Protein AF-A0A519ENX9-F1 (afdb_monomer_lite)

Foldseek 3Di:
DPDQDEADAEDEDEDADDALLVQVVVCVSRVYFYKYFYDDPQFPTFWIDRNVPDQKIFGPDPKWWDWDQDPVRDTWIWIDDDPRPDTHTDQWDWAPPDRGMIGTQGGPVQWDDFPNDIGGQRLLQNQLSNDPQFPHKGKDWDDDDPDDTTAIEMETAGPPDDPVRSLVSVVVPDDPRHRGPHYHYDNDQPADPVRDDDPVSNVLLVCLAPDALQDKHKDKDWAALVPCVQVVDPPPAGWDDPVVVVVVLVVVQCSRVSSCVLQDDDKDFPDKDFDDTHHHGFMKIKIWGADDDPFRKIKIWIDGVPDTGMIGMIGHDDDD

pLDDT: mean 85.46, std 10.7, range [40.78, 97.94]

Sequence (320 aa):
AGIDIPPVDLILSATAPLSPQLAAQAEQATGGVLVEIYGSTESGQVATRRPTQSEVWETFGQIRVSAQAGADGAEQFVFDGDFIPQPTPMADVLELLDDRRFRLFGRANDLIHVAGKRSSLGHLNYHLNSIPGIEDGAFWLPDEVSDGVVRPVAFVVSPSLSAAQVVAALRERLESVFVPRRVVHVASLPREGTGKLTVRALREFALSQLAADDTPVHVTHEVPLDHPVFAGHFPGQPLVPGALLVSEVMEAMQRVPAMAARLGPHPTLAAVKFLSPVRPGATLSIALLPEAGAARGVKFEVRCGDALAASGRWTAAEAS

Radius of gyration: 23.66 Å; chains: 1; bounding box: 60×50×71 Å

Structure (mmCIF, N/CA/C/O backbone):
data_AF-A0A519ENX9-F1
#
_entry.id   AF-A0A519ENX9-F1
#
loop_
_atom_site.group_PDB
_atom_site.id
_atom_site.type_symbol
_atom_site.label_atom_id
_atom_site.label_alt_id
_atom_site.label_comp_id
_atom_site.label_asym_id
_atom_site.label_entity_id
_atom_site.label_seq_id
_atom_site.pdbx_PDB_ins_code
_atom_site.Cartn_x
_atom_site.Cartn_y
_atom_site.Cartn_z
_atom_site.occupancy
_atom_site.B_iso_or_equiv
_atom_site.auth_seq_id
_atom_site.auth_comp_id
_atom_site.auth_asym_id
_atom_site.auth_atom_id
_atom_site.pdbx_PDB_model_num
ATOM 1 N N . ALA A 1 1 ? 5.334 -19.781 1.606 1.00 50.06 1 ALA A N 1
ATOM 2 C CA . ALA A 1 1 ? 5.982 -20.939 2.254 1.00 50.06 1 ALA A CA 1
ATOM 3 C C . ALA A 1 1 ? 4.870 -21.831 2.793 1.00 50.06 1 ALA A C 1
ATOM 5 O O . ALA A 1 1 ? 4.044 -21.315 3.528 1.00 50.06 1 ALA A O 1
ATOM 6 N N . GLY A 1 2 ? 4.771 -23.092 2.353 1.00 66.62 2 GLY A N 1
ATOM 7 C CA . GLY A 1 2 ? 3.707 -24.037 2.739 1.00 66.62 2 GLY A CA 1
ATOM 8 C C . GLY A 1 2 ? 3.882 -24.580 4.156 1.00 66.62 2 GLY A C 1
ATOM 9 O O . GLY A 1 2 ? 4.035 -25.780 4.341 1.00 66.62 2 GLY A O 1
ATOM 10 N N . ILE A 1 3 ? 3.969 -23.673 5.125 1.00 74.94 3 ILE A N 1
ATOM 11 C CA . ILE A 1 3 ? 4.050 -23.990 6.546 1.00 74.94 3 ILE A CA 1
ATOM 12 C C . ILE A 1 3 ? 2.627 -23.886 7.084 1.00 74.94 3 ILE A C 1
ATOM 14 O O . ILE A 1 3 ? 2.027 -22.814 6.997 1.00 74.94 3 ILE A O 1
ATOM 18 N N . ASP A 1 4 ? 2.103 -24.985 7.620 1.00 78.75 4 ASP A N 1
ATOM 19 C CA . ASP A 1 4 ? 0.818 -24.973 8.313 1.00 78.75 4 ASP A CA 1
ATOM 20 C C . ASP A 1 4 ? 0.924 -24.087 9.555 1.00 78.75 4 ASP A C 1
ATOM 22 O O . ASP A 1 4 ? 1.797 -24.274 10.409 1.00 78.75 4 ASP A O 1
ATOM 26 N N . ILE A 1 5 ? 0.048 -23.088 9.633 1.00 82.62 5 ILE A N 1
ATOM 27 C CA . ILE A 1 5 ? -0.018 -22.189 10.780 1.00 82.62 5 ILE A CA 1
ATOM 28 C C . ILE A 1 5 ? -0.707 -22.961 11.912 1.00 82.62 5 ILE A C 1
ATOM 30 O O . ILE A 1 5 ? -1.800 -23.491 11.700 1.00 82.62 5 ILE A O 1
ATOM 34 N N . PRO A 1 6 ? -0.087 -23.079 13.101 1.00 88.50 6 PRO A N 1
ATOM 35 C CA . PRO A 1 6 ? -0.694 -23.813 14.199 1.00 88.50 6 PRO A CA 1
ATOM 36 C C . PRO A 1 6 ? -1.976 -23.114 14.664 1.00 88.50 6 PRO A C 1
ATOM 38 O O . PRO A 1 6 ? -2.075 -21.884 14.571 1.00 88.50 6 PRO A O 1
ATOM 41 N N . PRO A 1 7 ? -2.941 -23.871 15.210 1.00 92.81 7 PRO A N 1
ATOM 42 C CA . PRO A 1 7 ? -4.113 -23.260 15.796 1.00 92.81 7 PRO A CA 1
ATOM 43 C C . PRO A 1 7 ? -3.720 -22.394 16.995 1.00 92.81 7 PRO A C 1
ATOM 45 O O . PRO A 1 7 ? -2.849 -22.771 17.784 1.00 92.81 7 PRO A O 1
ATOM 48 N N . VAL A 1 8 ? -4.373 -21.243 17.138 1.00 94.50 8 VAL A N 1
ATOM 49 C CA . VAL A 1 8 ? -4.237 -20.376 18.316 1.00 94.50 8 VAL A CA 1
ATOM 50 C C . VAL A 1 8 ? -5.615 -19.986 18.824 1.00 94.50 8 VAL A C 1
ATOM 52 O O . VAL A 1 8 ? -6.540 -19.851 18.036 1.00 94.50 8 VAL A O 1
ATOM 55 N N . ASP A 1 9 ? -5.760 -19.770 20.130 1.00 93.12 9 ASP A N 1
ATOM 56 C CA . ASP A 1 9 ? -7.046 -19.349 20.703 1.00 93.12 9 ASP A CA 1
ATOM 57 C C . ASP A 1 9 ? -7.323 -17.850 20.470 1.00 93.12 9 ASP A C 1
ATOM 59 O O . ASP A 1 9 ? -8.472 -17.428 20.322 1.00 93.12 9 ASP A O 1
ATOM 63 N N . LEU A 1 10 ? -6.264 -17.030 20.424 1.00 94.75 10 LEU A N 1
ATOM 64 C CA . LEU A 1 10 ? -6.342 -15.571 20.353 1.00 94.75 10 LEU A CA 1
ATOM 65 C C . LEU A 1 10 ? -5.202 -14.988 19.508 1.00 94.75 10 LEU A C 1
ATOM 67 O O . LEU A 1 10 ? -4.037 -15.341 19.692 1.00 94.75 10 LEU A O 1
ATOM 71 N N . ILE A 1 11 ? -5.540 -14.028 18.648 1.00 94.50 11 ILE A N 1
ATOM 72 C CA . ILE A 1 11 ? -4.600 -13.176 17.919 1.00 94.50 11 ILE A CA 1
ATOM 73 C C . ILE A 1 11 ? -4.775 -11.740 18.409 1.00 94.50 11 ILE A C 1
ATOM 75 O O . ILE A 1 11 ? -5.880 -11.200 18.382 1.00 94.50 11 ILE A O 1
ATOM 79 N N . LEU A 1 12 ? -3.674 -11.107 18.812 1.00 93.19 12 LEU A N 1
ATOM 80 C CA . LEU A 1 12 ? -3.638 -9.686 19.144 1.00 93.19 12 LEU A CA 1
ATOM 81 C C . LEU A 1 12 ? -2.963 -8.909 18.014 1.00 93.19 12 LEU A C 1
ATOM 83 O O . LEU A 1 12 ? -1.813 -9.179 17.673 1.00 93.19 12 LEU A O 1
ATOM 87 N N . SER A 1 13 ? -3.682 -7.938 17.454 1.00 91.62 13 SER A N 1
ATOM 88 C CA . SER A 1 13 ? -3.169 -6.997 16.454 1.00 91.62 13 SER A CA 1
ATOM 89 C C . SER A 1 13 ? -3.122 -5.579 17.025 1.00 91.62 13 SER A C 1
ATOM 91 O O . SER A 1 13 ? -4.001 -5.168 17.779 1.00 91.62 13 SER A O 1
ATOM 93 N N . ALA A 1 14 ? -2.081 -4.826 16.679 1.00 86.75 14 ALA A N 1
ATOM 94 C CA . ALA A 1 14 ? -1.844 -3.472 17.174 1.00 86.75 14 ALA A CA 1
ATOM 95 C C . ALA A 1 14 ? -1.144 -2.624 16.103 1.00 86.75 14 ALA A C 1
ATOM 97 O O . ALA A 1 14 ? -0.776 -3.123 15.041 1.00 86.75 14 ALA A O 1
ATOM 98 N N . THR A 1 15 ? -0.868 -1.356 16.420 1.00 71.44 15 THR A N 1
ATOM 99 C CA . THR A 1 15 ? -0.058 -0.386 15.644 1.00 71.44 15 THR A CA 1
ATOM 100 C C . THR A 1 15 ? -0.689 0.185 14.374 1.00 71.44 15 THR A C 1
ATOM 102 O O . THR A 1 15 ? -0.460 1.358 14.079 1.00 71.44 15 THR A O 1
ATOM 105 N N . ALA A 1 16 ? -1.488 -0.585 13.640 1.00 70.69 16 ALA A N 1
ATOM 106 C CA . ALA A 1 16 ? -2.209 -0.114 12.464 1.00 70.69 16 ALA A CA 1
ATOM 107 C C . ALA A 1 16 ? -3.544 -0.859 12.325 1.00 70.69 16 ALA A C 1
ATOM 109 O O . ALA A 1 16 ? -3.581 -2.051 12.625 1.00 70.69 16 ALA A O 1
ATOM 110 N N . PRO A 1 17 ? -4.614 -0.197 11.845 1.00 71.81 17 PRO A N 1
ATOM 111 C CA . PRO A 1 17 ? -5.880 -0.870 11.592 1.00 71.81 17 PRO A CA 1
ATOM 112 C C . PRO A 1 17 ? -5.727 -1.984 10.553 1.00 71.81 17 PRO A C 1
ATOM 114 O O . PRO A 1 17 ? -5.298 -1.743 9.421 1.00 71.81 17 PRO A O 1
ATOM 117 N N . LEU A 1 18 ? -6.131 -3.190 10.927 1.00 78.81 18 LEU A N 1
ATOM 118 C CA . LEU A 1 18 ? -6.227 -4.347 10.054 1.00 78.81 18 LEU A CA 1
ATOM 119 C C . LEU A 1 18 ? -7.509 -4.263 9.214 1.00 78.81 18 LEU A C 1
ATOM 121 O O . LEU A 1 18 ? -8.561 -3.818 9.693 1.00 78.81 18 LEU A O 1
ATOM 125 N N . SER A 1 19 ? -7.445 -4.701 7.954 1.00 79.38 19 SER A N 1
ATOM 126 C CA . SER A 1 19 ? -8.659 -4.850 7.150 1.00 79.38 19 SER A CA 1
ATOM 127 C C . SER A 1 19 ? -9.513 -6.010 7.683 1.00 79.38 19 SER A C 1
ATOM 129 O O . SER A 1 19 ? -8.958 -7.008 8.155 1.00 79.38 19 SER A O 1
ATOM 131 N N . PRO A 1 20 ? -10.854 -5.942 7.582 1.00 80.75 20 PRO A N 1
ATOM 132 C CA . PRO A 1 20 ? -11.724 -7.052 7.979 1.00 80.75 20 PRO A CA 1
ATOM 133 C C . PRO A 1 20 ? -11.414 -8.364 7.243 1.00 80.75 20 PRO A C 1
ATOM 135 O O . PRO A 1 20 ? -11.581 -9.440 7.803 1.00 80.75 20 PRO A O 1
ATOM 138 N N . GLN A 1 21 ? -10.934 -8.280 6.002 1.00 79.62 21 GLN A N 1
ATOM 139 C CA . GLN A 1 21 ? -10.580 -9.405 5.134 1.00 79.62 21 GLN A CA 1
ATOM 140 C C . GLN A 1 21 ? -9.353 -10.124 5.665 1.00 79.62 21 GLN A C 1
ATOM 142 O O . GLN A 1 21 ? -9.391 -11.335 5.849 1.00 79.62 21 GLN A O 1
ATOM 147 N N . LEU A 1 22 ? -8.286 -9.375 5.949 1.00 82.69 22 LEU A N 1
ATOM 148 C CA . LEU A 1 22 ? -7.069 -9.948 6.506 1.00 82.69 22 LEU A CA 1
ATOM 149 C C . LEU A 1 22 ? -7.324 -10.483 7.918 1.00 82.69 22 LEU A C 1
ATOM 151 O O . LEU A 1 22 ? -6.815 -11.543 8.271 1.00 82.69 22 LEU A O 1
ATOM 155 N N . ALA A 1 23 ? -8.174 -9.803 8.694 1.00 88.94 23 ALA A N 1
ATOM 156 C CA . ALA A 1 23 ? -8.624 -10.308 9.982 1.00 88.94 23 ALA A CA 1
ATOM 157 C C . ALA A 1 23 ? -9.359 -11.651 9.841 1.00 88.94 23 ALA A C 1
ATOM 159 O O . ALA A 1 23 ? -9.013 -12.609 10.523 1.00 88.94 23 ALA A O 1
ATOM 160 N N . ALA A 1 24 ? -10.314 -11.750 8.912 1.00 89.00 24 ALA A N 1
ATOM 161 C CA . ALA A 1 24 ? -11.057 -12.981 8.650 1.00 89.00 24 ALA A CA 1
ATOM 162 C C . ALA A 1 24 ? -10.157 -14.107 8.119 1.00 89.00 24 ALA A C 1
ATOM 164 O O . ALA A 1 24 ? -10.308 -15.253 8.531 1.00 89.00 24 ALA A O 1
ATOM 165 N N . GLN A 1 25 ? -9.195 -13.793 7.247 1.00 88.50 25 GLN A N 1
ATOM 166 C CA . GLN A 1 25 ? -8.198 -14.752 6.768 1.00 88.50 25 GLN A CA 1
ATOM 167 C C . GLN A 1 25 ? -7.323 -15.270 7.914 1.00 88.50 25 GLN A C 1
ATOM 169 O O . GLN A 1 25 ? -7.054 -16.466 7.976 1.00 88.50 25 GLN A O 1
ATOM 174 N N . ALA A 1 26 ? -6.909 -14.395 8.835 1.00 89.62 26 ALA A N 1
ATOM 175 C CA . ALA A 1 26 ? -6.128 -14.781 10.004 1.00 89.62 26 ALA A CA 1
ATOM 176 C C . ALA A 1 26 ? -6.936 -15.658 10.978 1.00 89.62 26 ALA A C 1
ATOM 178 O O . ALA A 1 26 ? -6.434 -16.694 11.419 1.00 89.62 26 ALA A O 1
ATOM 179 N N . GLU A 1 27 ? -8.194 -15.299 11.267 1.00 93.81 27 GLU A N 1
ATOM 180 C CA . GLU A 1 27 ? -9.109 -16.131 12.067 1.00 93.81 27 GLU A CA 1
ATOM 181 C C . GLU A 1 27 ? -9.337 -17.497 11.389 1.00 93.81 27 GLU A C 1
ATOM 183 O O . GLU A 1 27 ? -9.232 -18.536 12.034 1.00 93.81 27 GLU A O 1
ATOM 188 N N . GLN A 1 28 ? -9.559 -17.536 10.070 1.00 92.19 28 GLN A N 1
ATOM 189 C CA . GLN A 1 28 ? -9.758 -18.781 9.318 1.00 92.19 28 GLN A CA 1
ATOM 190 C C . GLN A 1 28 ? -8.508 -19.672 9.299 1.00 92.19 28 GLN A C 1
ATOM 192 O O . GLN A 1 28 ? -8.624 -20.890 9.419 1.00 92.19 28 GLN A O 1
ATOM 197 N N . ALA A 1 29 ? -7.323 -19.084 9.127 1.00 90.69 29 ALA A N 1
ATOM 198 C CA . ALA A 1 29 ? -6.071 -19.831 9.043 1.00 90.69 29 ALA A CA 1
ATOM 199 C C . ALA A 1 29 ? -5.645 -20.434 10.389 1.00 90.69 29 ALA A C 1
ATOM 201 O O . ALA A 1 29 ? -4.930 -21.431 10.408 1.00 90.69 29 ALA A O 1
ATOM 202 N N . THR A 1 30 ? -6.073 -19.838 11.503 1.00 93.06 30 THR A N 1
ATOM 203 C CA . THR A 1 30 ? -5.639 -20.230 12.852 1.00 93.06 30 THR A CA 1
ATOM 204 C C . THR A 1 30 ? -6.740 -20.841 13.715 1.00 93.06 30 THR A C 1
ATOM 206 O O . THR A 1 30 ? -6.450 -21.430 14.750 1.00 93.06 30 THR A O 1
ATOM 209 N N . GLY A 1 31 ? -8.010 -20.669 13.349 1.00 92.69 31 GLY A N 1
ATOM 210 C CA . GLY A 1 31 ? -9.150 -20.992 14.210 1.00 92.69 31 GLY A CA 1
ATOM 211 C C . GLY A 1 31 ? -9.321 -20.063 15.422 1.00 92.69 31 GLY A C 1
ATOM 212 O O . GLY A 1 31 ? -10.254 -20.267 16.198 1.00 92.69 31 GLY A O 1
ATOM 213 N N . GLY A 1 32 ? -8.450 -19.063 15.591 1.00 93.50 32 GLY A N 1
ATOM 214 C CA . GLY A 1 32 ? -8.462 -18.138 16.720 1.00 93.50 32 GLY A CA 1
ATOM 215 C C . GLY A 1 32 ? -9.352 -16.925 16.510 1.00 93.50 32 GLY A C 1
ATOM 216 O O . GLY A 1 32 ? -9.767 -16.616 15.394 1.00 93.50 32 GLY A O 1
ATOM 217 N N . VAL A 1 33 ? -9.617 -16.200 17.597 1.00 94.50 33 VAL A N 1
ATOM 218 C CA . VAL A 1 33 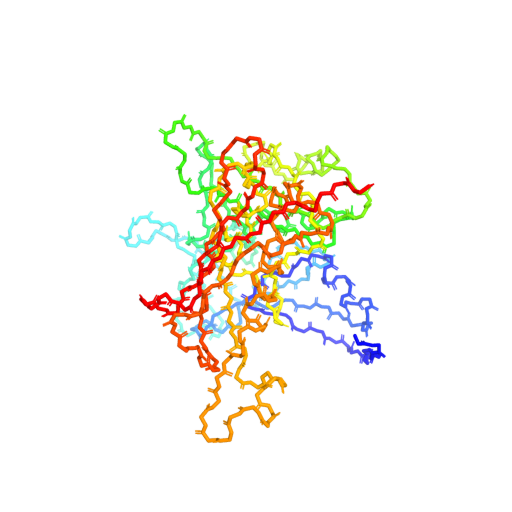? -10.308 -14.903 17.543 1.00 94.50 33 VAL A CA 1
ATOM 219 C C . VAL A 1 33 ? -9.283 -13.788 17.385 1.00 94.50 33 VAL A C 1
ATOM 221 O O . VAL A 1 33 ? -8.319 -13.733 18.146 1.00 94.50 33 VAL A O 1
ATOM 224 N N . LEU A 1 34 ? -9.499 -12.870 16.442 1.00 95.25 34 LEU A N 1
ATOM 225 C CA . LEU A 1 34 ? -8.647 -11.698 16.281 1.00 95.25 34 LEU A CA 1
ATOM 226 C C . LEU A 1 34 ? -9.232 -10.492 17.014 1.00 95.25 34 LEU A C 1
ATOM 228 O O . LEU A 1 34 ? -10.364 -10.061 16.775 1.00 95.25 34 LEU A O 1
ATOM 232 N N . VAL A 1 35 ? -8.412 -9.925 17.893 1.00 95.12 35 VAL A N 1
ATOM 233 C CA . VAL A 1 35 ? -8.717 -8.729 18.669 1.00 95.12 35 VAL A CA 1
ATOM 234 C C . VAL A 1 35 ? -7.681 -7.663 18.349 1.00 95.12 35 VAL A C 1
ATOM 236 O O . VAL A 1 35 ? -6.475 -7.910 18.381 1.00 95.12 35 VAL A O 1
ATOM 239 N N . GLU A 1 36 ? -8.156 -6.461 18.041 1.00 94.00 36 GLU A N 1
ATOM 240 C CA . GLU A 1 36 ? -7.288 -5.301 17.916 1.00 94.00 36 GLU A CA 1
ATOM 241 C C . GLU A 1 36 ? -7.218 -4.519 19.219 1.00 94.00 36 GLU A C 1
ATOM 243 O O . GLU A 1 36 ? -8.221 -4.363 19.919 1.00 94.00 36 GLU A O 1
ATOM 248 N N . ILE A 1 37 ? -6.031 -3.998 19.511 1.00 94.88 37 ILE A N 1
ATOM 249 C CA . ILE A 1 37 ? -5.777 -3.086 20.622 1.00 94.88 37 ILE A CA 1
ATOM 250 C C . ILE A 1 37 ? -5.287 -1.741 20.086 1.00 94.88 37 ILE A C 1
ATOM 252 O O . ILE A 1 37 ? -4.470 -1.667 19.165 1.00 94.88 37 ILE A O 1
ATOM 256 N N . TYR A 1 38 ? -5.806 -0.669 20.672 1.00 93.50 38 TYR A N 1
ATOM 257 C CA . TYR A 1 38 ? -5.473 0.710 20.340 1.00 93.50 38 TYR A CA 1
ATOM 258 C C . TYR A 1 38 ? -4.888 1.406 21.560 1.00 93.50 38 TYR A C 1
ATOM 260 O O . TYR A 1 38 ? -5.358 1.202 22.680 1.00 93.50 38 TYR A O 1
ATOM 268 N N . GLY A 1 39 ? -3.853 2.211 21.343 1.00 91.56 39 GLY A N 1
ATOM 269 C CA . GLY A 1 39 ? -3.088 2.827 22.412 1.00 91.56 39 GLY A CA 1
ATOM 270 C C . GLY A 1 39 ? -1.830 3.536 21.928 1.00 91.56 39 GLY A C 1
ATOM 271 O O . GLY A 1 39 ? -1.496 3.492 20.741 1.00 91.56 39 GLY A O 1
ATOM 272 N N . SER A 1 40 ? -1.109 4.146 22.866 1.00 88.06 40 SER A N 1
ATOM 273 C CA . SER A 1 40 ? 0.213 4.736 22.640 1.00 88.06 40 SER A CA 1
ATOM 274 C C . SER A 1 40 ? 1.204 4.321 23.731 1.00 88.06 40 SER A C 1
ATOM 276 O O . SER A 1 40 ? 0.853 3.631 24.689 1.00 88.06 40 SER A O 1
ATOM 278 N N . THR A 1 41 ? 2.462 4.745 23.592 1.00 85.31 41 THR A N 1
ATOM 279 C CA . THR A 1 41 ? 3.482 4.564 24.636 1.00 85.31 41 THR A CA 1
ATOM 280 C C . THR A 1 41 ? 3.080 5.265 25.939 1.00 85.31 41 THR A C 1
ATOM 282 O O . THR A 1 41 ? 3.353 4.761 27.022 1.00 85.31 41 THR A O 1
ATOM 285 N N . GLU A 1 42 ? 2.428 6.421 25.830 1.00 88.38 42 GLU A N 1
ATOM 286 C CA . GLU A 1 42 ? 2.034 7.298 26.932 1.00 88.38 42 GLU A CA 1
ATOM 287 C C . GLU A 1 42 ? 0.737 6.850 27.616 1.00 88.38 42 GLU A C 1
ATOM 289 O O . GLU A 1 42 ? 0.643 6.918 28.839 1.00 88.38 42 GLU A O 1
ATOM 294 N N . SER A 1 43 ? -0.256 6.392 26.845 1.00 88.00 43 SER A N 1
ATOM 295 C CA . SER A 1 43 ? -1.571 5.999 27.372 1.00 88.00 43 SER A CA 1
ATOM 296 C C . SER A 1 43 ? -1.694 4.506 27.690 1.00 88.00 43 SER A C 1
ATOM 298 O O . SER A 1 43 ? -2.642 4.090 28.357 1.00 88.00 43 SER A O 1
ATOM 300 N N . GLY A 1 44 ? -0.747 3.686 27.226 1.00 90.69 44 GLY A N 1
ATOM 301 C CA . GLY A 1 44 ? -0.919 2.239 27.203 1.00 90.69 44 GLY A CA 1
ATOM 302 C C . GLY A 1 44 ? -2.034 1.835 26.236 1.00 90.69 44 GLY A C 1
ATOM 303 O O . GLY A 1 44 ? -2.354 2.555 25.295 1.00 90.69 44 GLY A O 1
ATOM 304 N N . GLN A 1 45 ? -2.622 0.658 26.442 1.00 93.44 45 GLN A N 1
ATOM 305 C CA . GLN A 1 45 ? -3.744 0.179 25.628 1.00 93.44 45 GLN A CA 1
ATOM 306 C C . GLN A 1 45 ? -5.035 0.781 26.170 1.00 93.44 45 GLN A C 1
ATOM 308 O O . GLN A 1 45 ? -5.375 0.512 27.311 1.00 93.44 45 GLN A O 1
ATOM 313 N N . VAL A 1 46 ? -5.766 1.562 25.382 1.00 96.06 46 VAL A N 1
ATOM 314 C CA . VAL A 1 46 ? -6.951 2.300 25.853 1.00 96.06 46 VAL A CA 1
ATOM 315 C C . VAL A 1 46 ? -8.264 1.777 25.291 1.00 96.06 46 VAL A C 1
ATOM 317 O O . VAL A 1 46 ? -9.310 1.979 25.906 1.00 96.06 46 VAL A O 1
ATOM 320 N N . ALA A 1 47 ? -8.233 1.091 24.149 1.00 96.56 47 ALA A N 1
ATOM 321 C CA . ALA A 1 47 ? -9.433 0.578 23.504 1.00 96.56 47 ALA A CA 1
ATOM 322 C C . ALA A 1 47 ? -9.177 -0.720 22.740 1.00 96.56 47 ALA A C 1
ATOM 324 O O . ALA A 1 47 ? -8.040 -1.064 22.407 1.00 96.56 47 ALA A O 1
ATOM 325 N N . THR A 1 48 ? -10.262 -1.418 22.427 1.00 96.62 48 THR A N 1
ATOM 326 C CA . THR A 1 48 ? -10.245 -2.646 21.642 1.00 96.62 48 THR A CA 1
ATOM 327 C C . THR A 1 48 ? -11.388 -2.696 20.641 1.00 96.62 48 THR A C 1
ATOM 329 O O . THR A 1 48 ? -12.397 -2.006 20.789 1.00 96.62 48 THR A O 1
ATOM 332 N N . ARG A 1 49 ? -11.228 -3.523 19.609 1.00 95.62 49 ARG A N 1
ATOM 333 C CA . ARG A 1 49 ? -12.320 -3.919 18.724 1.00 95.62 49 ARG A CA 1
ATOM 334 C C . ARG A 1 49 ? -12.107 -5.316 18.161 1.00 95.62 49 ARG A C 1
ATOM 336 O O . ARG A 1 49 ? -11.003 -5.860 18.182 1.00 95.62 49 ARG A O 1
ATOM 343 N N . ARG A 1 50 ? -13.172 -5.846 17.561 1.00 94.19 50 ARG A N 1
ATOM 344 C CA . ARG A 1 50 ? -13.133 -7.018 16.685 1.00 94.19 50 ARG A CA 1
ATOM 345 C C . ARG A 1 50 ? -13.319 -6.590 15.227 1.00 94.19 50 ARG A C 1
ATOM 347 O O . ARG A 1 50 ? -14.456 -6.318 14.839 1.00 94.19 50 ARG A O 1
ATOM 354 N N . PRO A 1 51 ? -12.257 -6.573 14.400 1.00 89.38 51 PRO A N 1
ATOM 355 C CA . PRO A 1 51 ? -12.334 -6.052 13.030 1.00 89.38 51 PRO A CA 1
ATOM 356 C C . PRO A 1 51 ? -13.281 -6.842 12.125 1.00 89.38 51 PRO A C 1
ATOM 358 O O . PRO A 1 51 ? -13.805 -6.295 11.159 1.00 89.38 51 PRO A O 1
ATOM 361 N N . THR A 1 52 ? -13.519 -8.118 12.446 1.00 91.19 52 THR A N 1
ATOM 362 C CA . THR A 1 52 ? -14.478 -8.985 11.746 1.00 91.19 52 THR A CA 1
ATOM 363 C C . THR A 1 52 ? -15.936 -8.730 12.139 1.00 91.19 52 THR A C 1
ATOM 365 O O . THR A 1 52 ? -16.835 -9.237 11.474 1.00 91.19 52 THR A O 1
ATOM 368 N N . GLN A 1 53 ? -16.197 -7.938 13.186 1.00 91.44 53 GLN A N 1
ATOM 369 C CA . GLN A 1 53 ? -17.548 -7.646 13.682 1.00 91.44 53 GLN A CA 1
ATOM 370 C C . GLN A 1 53 ? -17.947 -6.178 13.540 1.00 91.44 53 GLN A C 1
ATOM 372 O O . GLN A 1 53 ? -19.102 -5.891 13.235 1.00 91.44 53 GLN A O 1
ATOM 377 N N . SER A 1 54 ? -17.027 -5.249 13.806 1.00 90.19 54 SER A N 1
ATOM 378 C CA . SER A 1 54 ? -17.336 -3.822 13.847 1.00 90.19 54 SER A CA 1
ATOM 379 C C . SER A 1 54 ? -16.108 -2.962 13.565 1.00 90.19 54 SER A C 1
ATOM 381 O O . SER A 1 54 ? -14.979 -3.308 13.913 1.00 90.19 54 SER A O 1
ATOM 383 N N . GLU A 1 55 ? -16.345 -1.796 12.968 1.00 87.12 55 GLU A N 1
ATOM 384 C CA . GLU A 1 55 ? -15.348 -0.730 12.838 1.00 87.12 55 GLU A CA 1
ATOM 385 C C . GLU A 1 55 ? -15.171 0.082 14.131 1.00 87.12 55 GLU A C 1
ATOM 387 O O . GLU A 1 55 ? -14.163 0.777 14.281 1.00 87.12 55 GLU A O 1
ATOM 392 N N . VAL A 1 56 ? -16.145 -0.018 15.042 1.00 94.38 56 VAL A N 1
ATOM 393 C CA . VAL A 1 56 ? -16.232 0.746 16.289 1.00 94.38 56 VAL A CA 1
ATOM 394 C C . VAL A 1 56 ? -15.267 0.186 17.325 1.00 94.38 56 VAL A C 1
ATOM 396 O O . VAL A 1 56 ? -15.246 -1.016 17.590 1.00 94.38 56 VAL A O 1
ATOM 399 N N . TRP A 1 57 ? -14.497 1.088 17.919 1.00 96.00 57 TRP A N 1
ATOM 400 C CA . TRP A 1 57 ? -13.632 0.839 19.059 1.00 96.00 57 TRP A CA 1
ATOM 401 C C . TRP A 1 57 ? -14.377 1.102 20.355 1.00 96.00 57 TRP A C 1
ATOM 403 O O . TRP A 1 57 ? -15.126 2.074 20.447 1.00 96.00 57 TRP A O 1
ATOM 413 N N . GLU A 1 58 ? -14.129 0.266 21.357 1.00 97.94 58 GLU A N 1
ATOM 414 C CA . GLU A 1 58 ? -14.653 0.434 22.709 1.00 97.94 58 GLU A CA 1
ATOM 415 C C . GLU A 1 58 ? -13.499 0.594 23.696 1.00 97.94 58 GLU A C 1
ATOM 417 O O . GLU A 1 58 ? -12.538 -0.182 23.682 1.00 97.94 58 GLU A O 1
ATOM 422 N N . THR A 1 59 ? -13.577 1.607 24.556 1.00 97.69 59 THR A N 1
ATOM 423 C CA . THR A 1 59 ? -12.566 1.847 25.587 1.00 97.69 59 THR A CA 1
ATOM 424 C C . THR A 1 59 ? -12.588 0.774 26.676 1.00 97.69 59 THR A C 1
ATOM 426 O O . THR A 1 59 ? -13.647 0.259 27.063 1.00 97.69 59 THR A O 1
ATOM 429 N N . PHE A 1 60 ? -11.408 0.456 27.217 1.00 95.94 60 PHE A N 1
ATOM 430 C CA . PHE A 1 60 ? -11.283 -0.456 28.350 1.00 95.94 60 PHE A CA 1
ATOM 431 C C . PHE A 1 60 ? -11.817 0.169 29.642 1.00 95.94 60 PHE A C 1
ATOM 433 O O . PHE A 1 60 ? -11.636 1.357 29.903 1.00 95.94 60 PHE A O 1
ATOM 440 N N . GLY A 1 61 ? -12.445 -0.665 30.476 1.00 92.31 61 GLY A N 1
ATOM 441 C CA . GLY A 1 61 ? -12.778 -0.317 31.857 1.00 92.31 61 GLY A CA 1
ATOM 442 C C . GLY A 1 61 ? -13.582 0.977 31.984 1.00 92.31 61 GLY A C 1
ATOM 443 O O . GLY A 1 61 ? -14.727 1.032 31.530 1.00 92.31 61 GLY A O 1
ATOM 444 N N . GLN A 1 62 ? -13.005 1.982 32.645 1.00 94.19 62 GLN A N 1
ATOM 445 C CA . GLN A 1 62 ? -13.605 3.314 32.835 1.00 94.19 62 GLN A CA 1
ATOM 446 C C . GLN A 1 62 ? -12.899 4.421 32.040 1.00 94.19 62 GLN A C 1
ATOM 448 O O . GLN A 1 62 ? -13.132 5.598 32.315 1.00 94.19 62 GLN A O 1
ATOM 453 N N . ILE A 1 63 ? -12.060 4.056 31.067 1.00 97.62 63 ILE A N 1
ATOM 454 C CA . ILE A 1 63 ? -11.416 5.025 30.184 1.00 97.62 63 ILE A CA 1
ATOM 455 C C . ILE A 1 63 ? -12.482 5.730 29.357 1.00 97.62 63 ILE A C 1
ATOM 457 O O . ILE A 1 63 ? -13.369 5.085 28.786 1.00 97.62 63 ILE A O 1
ATOM 461 N N . ARG A 1 64 ? -12.374 7.052 29.273 1.00 97.25 64 ARG A N 1
ATOM 462 C CA . ARG A 1 64 ? -13.218 7.885 28.426 1.00 97.25 64 ARG A CA 1
ATOM 463 C C . ARG A 1 64 ? -12.381 8.609 27.391 1.00 97.25 64 ARG A C 1
ATOM 465 O O . ARG A 1 64 ? -11.170 8.752 27.534 1.00 97.25 64 ARG A O 1
ATOM 472 N N . VAL A 1 65 ? -13.047 9.027 26.327 1.00 97.50 65 VAL A N 1
ATOM 473 C CA . VAL A 1 65 ? -12.480 9.858 25.273 1.00 97.50 65 VAL A CA 1
ATOM 474 C C . VAL A 1 65 ? -13.321 11.117 25.118 1.00 97.50 65 VAL A C 1
ATOM 476 O O . VAL A 1 65 ? -14.550 11.070 25.097 1.00 97.50 65 VAL A O 1
ATOM 479 N N . SER A 1 66 ? -12.650 12.261 25.018 1.00 96.31 66 SER A N 1
ATOM 480 C CA . SER A 1 66 ? -13.284 13.560 24.794 1.00 96.31 66 SER A CA 1
ATOM 481 C C . SER A 1 66 ? -12.581 14.325 23.679 1.00 96.31 66 SER A C 1
ATOM 483 O O . SER A 1 66 ? -11.364 14.229 23.520 1.00 96.31 66 SER A O 1
ATOM 485 N N . ALA A 1 67 ? -13.351 15.088 22.904 1.00 93.44 67 ALA A N 1
ATOM 486 C CA . ALA A 1 67 ? -12.821 16.038 21.934 1.00 93.44 67 ALA A CA 1
ATOM 487 C C . ALA A 1 67 ? -12.567 17.387 22.623 1.00 93.44 67 ALA A C 1
ATOM 489 O O . ALA A 1 67 ? -13.437 17.910 23.324 1.00 93.44 67 ALA A O 1
ATOM 490 N N . GLN A 1 68 ? -11.372 17.944 22.439 1.00 91.81 68 GLN A N 1
ATOM 491 C CA . GLN A 1 68 ? -10.936 19.215 23.014 1.00 91.81 68 GLN A CA 1
ATOM 492 C C . GLN A 1 68 ? -10.305 20.091 21.926 1.00 91.81 68 GLN A C 1
ATOM 494 O O . GLN A 1 68 ? -9.744 19.588 20.955 1.00 91.81 68 GLN A O 1
ATOM 499 N N . ALA A 1 69 ? -10.384 21.414 22.079 1.00 85.25 69 ALA A N 1
ATOM 500 C CA . ALA A 1 69 ? -9.678 22.333 21.192 1.00 85.25 69 ALA A CA 1
ATOM 501 C C . ALA A 1 69 ? -8.179 22.340 21.534 1.00 85.25 69 ALA A C 1
ATOM 503 O O . ALA A 1 69 ? -7.793 22.707 22.645 1.00 85.25 69 ALA A O 1
ATOM 504 N N . GLY A 1 70 ? -7.346 21.938 20.577 1.00 76.69 70 GLY A N 1
ATOM 505 C CA . GLY A 1 70 ? -5.893 21.994 20.661 1.00 76.69 70 GLY A CA 1
ATOM 506 C C . GLY A 1 70 ? -5.355 23.427 20.623 1.00 76.69 70 GLY A C 1
ATOM 507 O O . GLY A 1 70 ? -6.061 24.381 20.290 1.00 76.69 70 GLY A O 1
ATOM 508 N N . ALA A 1 71 ? -4.072 23.587 20.955 1.00 75.19 71 ALA A N 1
ATOM 509 C CA . ALA A 1 71 ? -3.409 24.895 21.026 1.00 75.19 71 ALA A CA 1
ATOM 510 C C . ALA A 1 71 ? -3.355 25.644 19.677 1.00 75.19 71 ALA A C 1
ATOM 512 O O . ALA A 1 71 ? -3.242 26.867 19.647 1.00 75.19 71 ALA A O 1
ATOM 513 N N . ASP A 1 72 ? -3.443 24.914 18.569 1.00 73.12 72 ASP A N 1
ATOM 514 C CA . ASP A 1 72 ? -3.504 25.404 17.191 1.00 73.12 72 ASP A CA 1
ATOM 515 C C . ASP A 1 72 ? -4.947 25.563 16.668 1.00 73.12 72 ASP A C 1
ATOM 517 O O . ASP A 1 72 ? -5.156 25.914 15.507 1.00 73.12 72 ASP A O 1
ATOM 521 N N . GLY A 1 73 ? -5.950 25.313 17.517 1.00 73.44 73 GLY A N 1
ATOM 522 C CA . GLY A 1 73 ? -7.365 25.305 17.153 1.00 73.44 73 GLY A CA 1
ATOM 523 C C . GLY A 1 73 ? -7.827 24.030 16.440 1.00 73.44 73 GLY A C 1
ATOM 524 O O . GLY A 1 73 ? -9.005 23.946 16.088 1.00 73.44 73 GLY A O 1
ATOM 525 N N . ALA A 1 74 ? -6.949 23.043 16.226 1.00 74.25 74 ALA A N 1
ATOM 526 C CA . ALA A 1 74 ? -7.346 21.737 15.715 1.00 74.25 74 ALA A CA 1
ATOM 527 C C . ALA A 1 74 ? -8.034 20.912 16.811 1.00 74.25 74 ALA A C 1
ATOM 529 O O . ALA A 1 74 ? -7.742 21.053 17.996 1.00 74.25 74 ALA A O 1
ATOM 530 N N . GLU A 1 75 ? -8.960 20.040 16.422 1.00 82.38 75 GLU A N 1
ATOM 531 C CA . GLU A 1 75 ? -9.600 19.118 17.360 1.00 82.38 75 GLU A CA 1
ATOM 532 C C . GLU A 1 75 ? -8.601 18.040 17.807 1.00 82.38 75 GLU A C 1
ATOM 534 O O . GLU A 1 75 ? -7.945 17.403 16.980 1.00 82.38 75 GLU A O 1
ATOM 539 N N . GLN A 1 76 ? -8.478 17.854 19.120 1.00 89.25 76 GLN A N 1
ATOM 540 C CA . GLN A 1 76 ? -7.605 16.879 19.760 1.00 89.25 76 GLN A CA 1
ATOM 541 C C . GLN A 1 76 ? -8.439 15.921 20.610 1.00 89.25 76 GLN A C 1
ATOM 543 O O . GLN A 1 76 ? -9.296 16.348 21.383 1.00 89.25 76 GLN A O 1
ATOM 548 N N . PHE A 1 77 ? -8.163 14.623 20.498 1.00 93.94 77 PHE A N 1
ATOM 549 C CA . PHE A 1 77 ? -8.866 13.596 21.262 1.00 93.94 77 PHE A CA 1
ATOM 550 C C . PHE A 1 77 ? -8.043 13.200 22.481 1.00 93.94 77 PHE A C 1
ATOM 552 O O . PHE A 1 77 ? -6.904 12.749 22.354 1.00 93.94 77 PHE A O 1
ATOM 559 N N . VAL A 1 78 ? -8.616 13.389 23.665 1.00 95.75 78 VAL A N 1
ATOM 560 C CA . VAL A 1 78 ? -7.949 13.151 24.946 1.00 95.75 78 VAL A CA 1
ATOM 561 C C . VAL A 1 78 ? -8.595 11.960 25.629 1.00 95.75 78 VAL A C 1
ATOM 563 O O . VAL A 1 78 ? -9.810 11.949 25.831 1.00 95.75 78 VAL A O 1
ATOM 566 N N . PHE A 1 79 ? -7.764 10.980 25.980 1.00 97.00 79 PHE A N 1
ATOM 567 C CA . PHE A 1 79 ? -8.169 9.808 26.747 1.00 97.00 79 PHE A CA 1
ATOM 568 C C . PHE A 1 79 ? -7.796 9.987 28.213 1.00 97.00 79 PHE A C 1
ATOM 570 O O . PHE A 1 79 ? -6.664 10.364 28.528 1.00 97.00 79 PHE A O 1
ATOM 577 N N . ASP A 1 80 ? -8.732 9.707 29.110 1.00 96.19 80 ASP A N 1
ATOM 578 C CA . ASP A 1 80 ? -8.539 9.830 30.550 1.00 96.19 80 ASP A CA 1
ATOM 579 C C . ASP A 1 80 ? -9.274 8.740 31.341 1.00 96.19 80 ASP A C 1
ATOM 581 O O . ASP A 1 80 ? -10.149 8.037 30.833 1.00 96.19 80 ASP A O 1
ATOM 585 N N . GLY A 1 81 ? -8.886 8.589 32.609 1.00 93.69 81 GLY A N 1
ATOM 586 C CA . GLY A 1 81 ? -9.495 7.647 33.544 1.00 93.69 81 GLY A CA 1
ATOM 587 C C . GLY A 1 81 ? -8.798 6.288 33.647 1.00 93.69 81 GLY A C 1
ATOM 588 O O . GLY A 1 81 ? -7.831 5.983 32.952 1.00 93.69 81 GLY A O 1
ATOM 589 N N . ASP A 1 82 ? -9.321 5.471 34.563 1.00 91.44 82 ASP A N 1
ATOM 590 C CA . ASP A 1 82 ? -8.833 4.127 34.891 1.00 91.44 82 ASP A CA 1
ATOM 591 C C . ASP A 1 82 ? -7.325 4.094 35.223 1.00 91.44 82 ASP A C 1
ATOM 593 O O . ASP A 1 82 ? -6.900 4.703 36.206 1.00 91.44 82 ASP A O 1
ATOM 597 N N . PHE A 1 83 ? -6.511 3.414 34.414 1.00 89.69 83 PHE A N 1
ATOM 598 C CA . PHE A 1 83 ? -5.061 3.299 34.586 1.00 89.69 83 PHE A CA 1
ATOM 599 C C . PHE A 1 83 ? -4.260 4.374 33.841 1.00 89.69 83 PHE A C 1
ATOM 601 O O . PHE A 1 83 ? -3.029 4.362 33.913 1.00 89.69 83 PHE A O 1
ATOM 608 N N . ILE A 1 84 ? -4.916 5.290 33.122 1.00 91.88 84 ILE A N 1
ATOM 609 C CA . ILE A 1 84 ? -4.228 6.376 32.423 1.00 91.88 84 ILE A CA 1
ATOM 610 C C . ILE A 1 84 ? -3.738 7.389 33.478 1.00 91.88 84 ILE A C 1
ATOM 612 O O . ILE A 1 84 ? -4.568 8.004 34.152 1.00 91.88 84 ILE A O 1
ATOM 616 N N . PRO A 1 85 ? -2.414 7.609 33.635 1.00 85.44 85 PRO A N 1
ATOM 617 C CA . PRO A 1 85 ? -1.874 8.403 34.746 1.00 85.44 85 PRO A CA 1
ATOM 618 C C . PRO A 1 85 ? -2.310 9.871 34.721 1.00 85.44 85 PRO A C 1
ATOM 620 O O . PRO A 1 85 ? -2.442 10.512 35.762 1.00 85.44 85 PRO A O 1
ATOM 623 N N . GLN A 1 86 ? -2.490 10.409 33.518 1.00 92.38 86 GLN A N 1
ATOM 624 C CA . GLN A 1 86 ? -2.911 11.778 33.257 1.00 92.38 86 GLN A CA 1
ATOM 625 C C . GLN A 1 86 ? -3.667 11.828 31.924 1.00 92.38 86 GLN A C 1
ATOM 627 O O . GLN A 1 86 ? -3.335 11.040 31.035 1.00 92.38 86 GLN A O 1
ATOM 632 N N . PRO A 1 87 ? -4.630 12.751 31.738 1.00 94.44 87 PRO A N 1
ATOM 633 C CA . PRO A 1 87 ? -5.314 12.921 30.460 1.00 94.44 87 PRO A CA 1
ATOM 634 C C . PRO A 1 87 ? -4.307 12.996 29.308 1.00 94.44 87 PRO A C 1
ATOM 636 O O . PRO A 1 87 ? -3.445 13.876 29.280 1.00 94.44 87 PRO A O 1
ATOM 639 N N . THR A 1 88 ? -4.370 12.024 28.400 1.00 94.25 88 THR A N 1
ATOM 640 C CA . THR A 1 88 ? -3.359 11.833 27.361 1.00 94.25 88 THR A CA 1
ATOM 641 C C . THR A 1 88 ? -3.962 12.154 25.996 1.00 94.25 88 THR A C 1
ATOM 643 O O . THR A 1 88 ? -4.863 11.442 25.542 1.00 94.25 88 THR A O 1
ATOM 646 N N . PRO A 1 89 ? -3.485 13.210 25.318 1.00 92.38 89 PRO A N 1
ATOM 647 C CA . PRO A 1 89 ? -3.912 13.507 23.963 1.00 92.38 89 PRO A CA 1
ATOM 648 C C . PRO A 1 89 ? -3.338 12.502 22.961 1.00 92.38 89 PRO A C 1
ATOM 650 O O . PRO A 1 89 ? -2.143 12.210 22.983 1.00 92.38 89 PRO A O 1
ATOM 653 N N . MET A 1 90 ? -4.173 12.027 22.041 1.00 89.19 90 MET A N 1
ATOM 654 C CA . MET A 1 90 ? -3.767 11.190 20.912 1.00 89.19 90 MET A CA 1
ATOM 655 C C . MET A 1 90 ? -3.648 12.028 19.633 1.00 89.19 90 MET A C 1
ATOM 657 O O . MET A 1 90 ? -4.373 13.000 19.432 1.00 89.19 90 MET A O 1
ATOM 661 N N . ALA A 1 91 ? -2.730 11.631 18.749 1.00 82.81 91 ALA A N 1
ATOM 662 C CA . ALA A 1 91 ? -2.521 12.265 17.440 1.00 82.81 91 ALA A CA 1
ATOM 663 C C . ALA A 1 91 ? -3.458 11.720 16.342 1.00 82.81 91 ALA A C 1
ATOM 665 O O . ALA A 1 91 ? -3.320 12.066 15.162 1.00 82.81 91 ALA A O 1
ATOM 666 N N . ASP A 1 92 ? -4.365 10.822 16.720 1.00 85.56 92 ASP A N 1
ATOM 667 C CA . ASP A 1 92 ? -5.341 10.216 15.830 1.00 85.56 92 ASP A CA 1
ATOM 668 C C . ASP A 1 92 ? -6.616 11.051 15.746 1.00 85.56 92 ASP A C 1
ATOM 670 O O . ASP A 1 92 ? -6.963 11.795 16.658 1.00 85.56 92 ASP A O 1
ATOM 674 N N . VAL A 1 93 ? -7.317 10.908 14.630 1.00 84.88 93 VAL A N 1
ATOM 675 C CA . VAL A 1 93 ? -8.586 11.562 14.340 1.00 84.88 93 VAL A CA 1
ATOM 676 C C . VAL A 1 93 ? -9.690 10.551 14.563 1.00 84.88 93 VAL A C 1
ATOM 678 O O . VAL A 1 93 ? -9.670 9.466 13.974 1.00 84.88 93 VAL A O 1
ATOM 681 N N . LEU A 1 94 ? -10.653 10.906 15.406 1.00 90.12 94 LEU A N 1
ATOM 682 C CA . LEU A 1 94 ? -11.738 10.024 15.807 1.00 90.12 94 LEU A CA 1
ATOM 683 C C . LEU A 1 94 ? -13.095 10.635 15.440 1.00 90.12 94 LEU A C 1
ATOM 685 O O . LEU A 1 94 ? -13.270 11.847 15.456 1.00 90.12 94 LEU A O 1
ATOM 689 N N . GLU A 1 95 ? -14.079 9.789 15.159 1.00 89.12 95 GLU A N 1
ATOM 690 C CA . GLU A 1 95 ? -15.493 10.163 15.282 1.00 89.12 95 GLU A CA 1
ATOM 691 C C . GLU A 1 95 ? -15.994 9.573 16.592 1.00 89.12 95 GLU A C 1
ATOM 693 O O . GLU A 1 95 ? -16.037 8.348 16.743 1.00 89.12 95 GLU A O 1
ATOM 698 N N . LEU A 1 96 ? -16.347 10.429 17.548 1.00 94.69 96 LEU A N 1
ATOM 699 C CA . LEU A 1 96 ? -16.925 9.980 18.810 1.00 94.69 96 LEU A CA 1
ATOM 700 C C . LEU A 1 96 ? -18.395 9.622 18.588 1.00 94.69 96 LEU A C 1
ATOM 702 O O . LEU A 1 96 ? -19.189 10.466 18.176 1.00 94.69 96 LEU A O 1
ATOM 706 N N . LEU A 1 97 ? -18.752 8.369 18.869 1.00 95.44 97 LEU A N 1
ATOM 707 C CA . LEU A 1 97 ? -20.151 7.941 18.953 1.00 95.44 97 LEU A CA 1
ATOM 708 C C . LEU A 1 97 ? -20.712 8.268 20.340 1.00 95.44 97 LEU A C 1
ATOM 710 O O . LEU A 1 97 ? -21.870 8.657 20.473 1.00 95.44 97 LEU A O 1
ATOM 714 N N . ASP A 1 98 ? -19.869 8.117 21.359 1.00 96.44 98 ASP A N 1
ATOM 715 C CA . ASP A 1 98 ? -20.058 8.592 22.725 1.00 96.44 98 ASP A CA 1
ATOM 716 C C . ASP A 1 98 ? -18.686 8.702 23.420 1.00 96.44 98 ASP A C 1
ATOM 718 O O . ASP A 1 98 ? -17.641 8.671 22.768 1.00 96.44 98 ASP A O 1
ATOM 722 N N . ASP A 1 99 ? -18.675 8.854 24.744 1.00 96.62 99 ASP A N 1
ATOM 723 C CA . ASP A 1 99 ? -17.454 9.020 25.535 1.00 96.62 99 ASP A CA 1
ATOM 724 C C . ASP A 1 99 ? -16.649 7.726 25.734 1.00 96.62 99 ASP A C 1
ATOM 726 O O . ASP A 1 99 ? -15.613 7.745 26.394 1.00 96.62 99 ASP A O 1
ATOM 730 N N . ARG A 1 100 ? -17.091 6.602 25.165 1.00 97.38 100 ARG A N 1
ATOM 731 C CA . ARG A 1 100 ? -16.426 5.295 25.250 1.00 97.38 100 ARG A CA 1
ATOM 732 C C . ARG A 1 100 ? -16.321 4.560 23.925 1.00 97.38 100 ARG A C 1
ATOM 734 O O . ARG A 1 100 ? -15.586 3.576 23.828 1.00 97.38 100 ARG A O 1
ATOM 741 N N . ARG A 1 101 ? -17.075 4.991 22.921 1.00 97.50 101 ARG A N 1
ATOM 742 C CA . ARG A 1 101 ? -17.143 4.363 21.610 1.00 97.50 101 ARG A CA 1
ATOM 743 C C . ARG A 1 101 ? -16.810 5.365 20.532 1.00 97.50 101 ARG A C 1
ATOM 745 O O . ARG A 1 101 ? -17.367 6.459 20.482 1.00 97.50 101 ARG A O 1
ATOM 752 N N . PHE A 1 102 ? -15.924 4.964 19.635 1.00 95.56 102 PHE A N 1
ATOM 753 C CA . PHE A 1 102 ? -15.457 5.834 18.568 1.00 95.56 102 PHE A CA 1
ATOM 754 C C . PHE A 1 102 ? -15.080 5.046 17.318 1.00 95.56 102 PHE A C 1
ATOM 756 O O . PHE A 1 102 ? -14.828 3.840 17.362 1.00 95.56 102 PHE A O 1
ATOM 763 N N . ARG A 1 103 ? -15.006 5.739 16.185 1.00 90.38 103 ARG A N 1
ATOM 764 C CA . ARG A 1 103 ? -14.373 5.228 14.967 1.00 90.38 103 ARG A CA 1
ATOM 765 C C . ARG A 1 103 ? -13.018 5.888 14.780 1.00 90.38 103 ARG A C 1
ATOM 767 O O . ARG A 1 103 ? -12.891 7.098 14.940 1.00 90.38 103 ARG A O 1
ATOM 774 N N . LEU A 1 104 ? -12.016 5.091 14.425 1.00 86.81 104 LEU A N 1
ATOM 775 C CA . LEU A 1 104 ? -10.656 5.560 14.174 1.00 86.81 104 LEU A CA 1
ATOM 776 C C . LEU A 1 104 ? -10.486 5.914 12.693 1.00 86.81 104 LEU A C 1
ATOM 778 O O . LEU A 1 104 ? -10.542 5.035 11.833 1.00 86.81 104 LEU A O 1
ATOM 782 N N . PHE A 1 105 ? -10.197 7.181 12.406 1.00 75.25 105 PHE A N 1
ATOM 783 C CA . PHE A 1 105 ? -9.853 7.679 11.076 1.00 75.25 105 PHE A CA 1
ATOM 784 C C . PHE A 1 105 ? -8.332 7.819 10.907 1.00 75.25 105 PHE A C 1
ATOM 786 O O . PHE A 1 105 ? -7.888 8.545 10.037 1.00 75.25 105 PHE A O 1
ATOM 793 N N . GLY A 1 106 ? -7.479 7.134 11.666 1.00 74.06 106 GLY A N 1
ATOM 794 C CA . GLY A 1 106 ? -6.018 7.243 11.503 1.00 74.06 106 GLY A CA 1
ATOM 795 C C . GLY A 1 106 ? -5.459 8.580 12.000 1.00 74.06 106 GLY A C 1
ATOM 796 O O . GLY A 1 106 ? -6.072 9.210 12.852 1.00 74.06 106 GLY A O 1
ATOM 797 N N . ARG A 1 107 ? -4.293 9.018 11.506 1.00 73.00 107 ARG A N 1
ATOM 798 C CA . ARG A 1 107 ? -3.582 10.177 12.075 1.00 73.00 107 ARG A CA 1
ATOM 799 C C . ARG A 1 107 ? -4.015 11.511 11.487 1.00 73.00 107 ARG A C 1
ATOM 801 O O . ARG A 1 107 ? -4.361 11.594 10.312 1.00 73.00 107 ARG A O 1
ATOM 808 N N . ALA A 1 108 ? -3.879 12.579 12.273 1.00 64.19 108 ALA A N 1
ATOM 809 C CA . ALA A 1 108 ? -4.100 13.950 11.805 1.00 64.19 108 ALA A CA 1
ATOM 810 C C . ALA A 1 108 ? -3.255 14.293 10.562 1.00 64.19 108 ALA A C 1
ATOM 812 O O . ALA A 1 108 ? -3.742 14.951 9.646 1.00 64.19 108 ALA A O 1
ATOM 813 N N . ASN A 1 109 ? -2.027 13.767 10.489 1.00 63.91 109 ASN A N 1
ATOM 814 C CA . ASN A 1 109 ? -1.128 13.941 9.342 1.00 63.91 109 ASN A CA 1
ATOM 815 C C . ASN A 1 109 ? -1.532 13.115 8.104 1.00 63.91 109 ASN A C 1
ATOM 817 O O . ASN A 1 109 ? -1.037 13.390 7.016 1.00 63.91 109 ASN A O 1
ATOM 821 N N . ASP A 1 110 ? -2.424 12.130 8.258 1.00 68.50 110 ASP A N 1
ATOM 822 C CA . ASP A 1 110 ? -2.952 11.295 7.168 1.00 68.50 110 ASP A CA 1
ATOM 823 C C . ASP A 1 110 ? -4.329 11.787 6.679 1.00 68.50 110 ASP A C 1
ATOM 825 O O . ASP A 1 110 ? -4.988 11.121 5.865 1.00 68.50 110 ASP A O 1
ATOM 829 N N . LEU A 1 111 ? -4.794 12.936 7.192 1.00 71.44 111 LEU A N 1
ATOM 830 C CA . LEU A 1 111 ? -6.022 13.570 6.737 1.00 71.44 111 LEU A CA 1
ATOM 831 C C . LEU A 1 111 ? -5.845 14.160 5.346 1.00 71.44 111 LEU A C 1
ATOM 833 O O . LEU A 1 111 ? -4.926 14.919 5.054 1.00 71.44 111 LEU A O 1
ATOM 837 N N . ILE A 1 112 ? -6.824 13.858 4.512 1.00 77.19 112 ILE A N 1
ATOM 838 C CA . ILE A 1 112 ? -6.967 14.382 3.173 1.00 77.19 112 ILE A CA 1
ATOM 839 C C . ILE A 1 112 ? -8.162 15.321 3.121 1.00 77.19 112 ILE A C 1
ATOM 841 O O . ILE A 1 112 ? -9.191 15.116 3.774 1.00 77.19 112 ILE A O 1
ATOM 845 N N . HIS A 1 113 ? -8.028 16.351 2.298 1.00 75.31 113 HIS A N 1
ATOM 846 C CA . HIS A 1 113 ? -9.092 17.297 2.035 1.00 75.31 113 HIS A CA 1
ATOM 847 C C . HIS A 1 113 ? -9.471 17.226 0.560 1.00 75.31 113 HIS A C 1
ATOM 849 O O . HIS A 1 113 ? -8.669 17.540 -0.316 1.00 75.31 113 HIS A O 1
ATOM 855 N N . VAL A 1 114 ? -10.703 16.802 0.283 1.00 75.56 114 VAL A N 1
ATOM 856 C CA . VAL A 1 114 ? -11.221 16.695 -1.082 1.00 75.56 114 VAL A CA 1
ATOM 857 C C . VAL A 1 114 ? -12.513 17.493 -1.164 1.00 75.56 114 VAL A C 1
ATOM 859 O O . VAL A 1 114 ? -13.474 17.198 -0.463 1.00 75.56 114 VAL A O 1
ATOM 862 N N . ALA A 1 115 ? -12.521 18.532 -2.003 1.00 75.12 115 ALA A N 1
ATOM 863 C CA . ALA A 1 115 ? -13.668 19.409 -2.267 1.00 75.12 115 ALA A CA 1
ATOM 864 C C . ALA A 1 115 ? -14.484 19.824 -1.017 1.00 75.12 115 ALA A C 1
ATOM 866 O O . ALA A 1 115 ? -15.707 19.701 -1.004 1.00 75.12 115 ALA A O 1
ATOM 867 N N . GLY A 1 116 ? -13.817 20.312 0.035 1.00 70.69 116 GLY A N 1
ATOM 868 C CA . GLY A 1 116 ? -14.488 20.806 1.247 1.00 70.69 116 GLY A CA 1
ATOM 869 C C . GLY A 1 116 ? -14.763 19.738 2.311 1.00 70.69 116 GLY A C 1
ATOM 870 O O . GLY A 1 116 ? -15.279 20.063 3.378 1.00 70.69 116 GLY A O 1
ATOM 871 N N . LYS A 1 117 ? -14.450 18.465 2.036 1.00 75.81 117 LYS A N 1
ATOM 872 C CA . LYS A 1 117 ? -14.690 17.333 2.939 1.00 75.81 117 LYS A CA 1
ATOM 873 C C . LYS A 1 117 ? -13.379 16.730 3.420 1.00 75.81 117 LYS A C 1
ATOM 875 O O . LYS A 1 117 ? -12.420 16.618 2.655 1.00 75.81 117 LYS A O 1
ATOM 880 N N . ARG A 1 118 ? -13.349 16.331 4.694 1.00 77.56 118 ARG A N 1
ATOM 881 C CA . ARG A 1 118 ? -12.182 15.739 5.361 1.00 77.56 118 ARG A CA 1
ATOM 882 C C . ARG A 1 118 ? -12.425 14.253 5.598 1.00 77.56 118 ARG A C 1
ATOM 884 O O . ARG A 1 118 ? -13.491 13.873 6.061 1.00 77.56 118 ARG A O 1
ATOM 891 N N . SER A 1 119 ? -11.436 13.439 5.269 1.00 79.12 119 SER A N 1
ATOM 892 C CA . SER A 1 119 ? -11.357 12.012 5.600 1.00 79.12 119 SER A CA 1
ATOM 893 C C . SER A 1 119 ? -9.880 11.668 5.745 1.00 79.12 119 SER A C 1
ATOM 895 O O . SER A 1 119 ? -9.033 12.499 5.437 1.00 79.12 119 SER A O 1
ATOM 897 N N . SER A 1 120 ? -9.530 10.463 6.166 1.00 81.44 120 SER A N 1
ATOM 898 C CA . SER A 1 120 ? -8.153 9.978 6.067 1.00 81.44 120 SER A CA 1
ATOM 899 C C . SER A 1 120 ? -7.994 8.907 5.008 1.00 81.44 120 SER A C 1
ATOM 901 O O . SER A 1 120 ? -8.954 8.219 4.651 1.00 81.44 120 SER A O 1
ATOM 903 N N . LEU A 1 121 ? -6.753 8.700 4.569 1.00 82.62 121 LEU A N 1
ATOM 904 C CA . LEU A 1 121 ? -6.402 7.545 3.743 1.00 82.62 121 LEU A CA 1
ATOM 905 C C . LEU A 1 121 ? -6.704 6.215 4.447 1.00 82.62 121 LEU A C 1
ATOM 907 O O . LEU A 1 121 ? -7.171 5.282 3.799 1.00 82.62 121 LEU A O 1
ATOM 911 N N . GLY A 1 122 ? -6.499 6.128 5.766 1.00 79.81 122 GLY A N 1
ATOM 912 C CA . GLY A 1 122 ? -6.796 4.924 6.549 1.00 79.81 122 GLY A CA 1
ATOM 913 C C . GLY A 1 122 ? -8.274 4.529 6.498 1.00 79.81 122 GLY A C 1
ATOM 914 O O . GLY A 1 122 ? -8.589 3.367 6.251 1.00 79.81 122 GLY A O 1
ATOM 915 N N . HIS A 1 123 ? -9.178 5.500 6.644 1.00 82.19 123 HIS A N 1
ATOM 916 C CA . HIS A 1 123 ? -10.622 5.278 6.553 1.00 82.19 123 HIS A CA 1
ATOM 917 C C . HIS A 1 123 ? -11.048 4.835 5.147 1.00 82.19 123 HIS A C 1
ATOM 919 O O . HIS A 1 123 ? -11.781 3.857 4.989 1.00 82.19 123 HIS A O 1
ATOM 925 N N . LEU A 1 124 ? -10.528 5.496 4.107 1.00 88.75 124 LEU A N 1
ATOM 926 C CA . LEU A 1 124 ? -10.811 5.095 2.729 1.00 88.75 124 LEU A CA 1
ATOM 927 C C . LEU A 1 124 ? -10.297 3.677 2.432 1.00 88.75 124 LEU A C 1
ATOM 929 O O . LEU A 1 124 ? -11.009 2.872 1.830 1.00 88.75 124 LEU A O 1
ATOM 933 N N . ASN A 1 125 ? -9.087 3.350 2.894 1.00 88.94 125 ASN A N 1
ATOM 934 C CA . ASN A 1 125 ? -8.497 2.019 2.754 1.00 88.94 125 ASN A CA 1
ATOM 935 C C . ASN A 1 125 ? -9.319 0.957 3.481 1.00 88.94 125 ASN A C 1
ATOM 937 O O . ASN A 1 125 ? -9.528 -0.119 2.925 1.00 88.94 125 ASN A O 1
ATOM 941 N N . TYR A 1 126 ? -9.814 1.248 4.686 1.00 84.88 126 TYR A N 1
ATOM 942 C CA . TYR A 1 126 ? -10.684 0.337 5.424 1.00 84.88 126 TYR A CA 1
ATOM 943 C C . TYR A 1 126 ? -11.927 -0.026 4.603 1.00 84.88 126 TYR A C 1
ATOM 945 O O . TYR A 1 126 ? -12.192 -1.209 4.385 1.00 84.88 126 TYR A O 1
ATOM 953 N N . HIS A 1 127 ? -12.645 0.966 4.067 1.00 90.06 127 HIS A N 1
ATOM 954 C CA . HIS A 1 127 ? -13.844 0.714 3.263 1.00 90.06 127 HIS A CA 1
ATOM 955 C C . HIS A 1 127 ? -13.555 0.028 1.927 1.00 90.06 127 HIS A C 1
ATOM 957 O O . HIS A 1 127 ? -14.347 -0.816 1.513 1.00 90.06 127 HIS A O 1
ATOM 963 N N . LEU A 1 128 ? -12.438 0.354 1.269 1.00 94.06 128 LEU A N 1
ATOM 964 C CA . LEU A 1 128 ? -12.004 -0.328 0.049 1.00 94.06 128 LEU A CA 1
ATOM 965 C C . LEU A 1 128 ? -11.743 -1.804 0.292 1.00 94.06 128 LEU A C 1
ATOM 967 O O . LEU A 1 128 ? -12.288 -2.647 -0.415 1.00 94.06 128 LEU A O 1
ATOM 971 N N . ASN A 1 129 ? -10.927 -2.103 1.300 1.00 92.19 129 ASN A N 1
ATOM 972 C CA . ASN A 1 129 ? -10.590 -3.480 1.610 1.00 92.19 129 ASN A CA 1
ATOM 973 C C . ASN A 1 129 ? -11.829 -4.239 2.076 1.00 92.19 129 ASN A C 1
ATOM 975 O O . ASN A 1 129 ? -11.989 -5.376 1.669 1.00 92.19 129 ASN A O 1
ATOM 979 N N . SER A 1 130 ? -12.769 -3.582 2.772 1.00 89.50 130 SER A N 1
ATOM 980 C CA . SER A 1 130 ? -14.035 -4.166 3.243 1.00 89.50 130 SER A CA 1
ATOM 981 C C . SER A 1 130 ? -14.971 -4.705 2.143 1.00 89.50 130 SER A C 1
ATOM 983 O O . SER A 1 130 ? -15.996 -5.312 2.461 1.00 89.50 130 SER A O 1
ATOM 985 N N . ILE A 1 131 ? -14.672 -4.485 0.860 1.00 93.12 131 ILE A N 1
ATOM 986 C CA . ILE A 1 131 ? -15.470 -4.977 -0.267 1.00 93.12 131 ILE A CA 1
ATOM 987 C C . ILE A 1 131 ? -15.150 -6.463 -0.519 1.00 93.12 131 ILE A C 1
ATOM 989 O O . ILE A 1 131 ? -14.001 -6.796 -0.811 1.00 93.12 131 ILE A O 1
ATOM 993 N N . PRO A 1 132 ? -16.144 -7.374 -0.478 1.00 91.00 132 PRO A N 1
ATOM 994 C CA . PRO A 1 132 ? -15.920 -8.781 -0.805 1.00 91.00 132 PRO A CA 1
ATOM 995 C C . PRO A 1 132 ? -15.341 -8.954 -2.213 1.00 91.00 132 PRO A C 1
ATOM 997 O O . PRO A 1 132 ? -15.926 -8.477 -3.183 1.00 91.00 132 PRO A O 1
ATOM 1000 N N . GLY A 1 133 ? -14.208 -9.651 -2.323 1.00 91.50 133 GLY A N 1
ATOM 1001 C CA . GLY A 1 133 ? -13.474 -9.844 -3.579 1.00 91.50 133 GLY A CA 1
ATOM 1002 C C . GLY A 1 133 ? -12.282 -8.900 -3.772 1.00 91.50 133 GLY A C 1
ATOM 1003 O O . GLY A 1 133 ? -11.527 -9.090 -4.724 1.00 91.50 133 GLY A O 1
ATOM 1004 N N . ILE A 1 134 ? -12.082 -7.915 -2.890 1.00 94.44 134 ILE A N 1
ATOM 1005 C CA . ILE A 1 134 ? -10.805 -7.202 -2.765 1.00 94.44 134 ILE A CA 1
ATOM 1006 C C . ILE A 1 134 ? -9.889 -8.010 -1.843 1.00 94.44 134 ILE A C 1
ATOM 1008 O O . ILE A 1 134 ? -10.256 -8.311 -0.709 1.00 94.44 134 ILE A O 1
ATOM 1012 N N . GLU A 1 135 ? -8.708 -8.368 -2.341 1.00 91.69 135 GLU A N 1
ATOM 1013 C CA . GLU A 1 135 ? -7.675 -9.060 -1.560 1.00 91.69 135 GLU A CA 1
ATOM 1014 C C . GLU A 1 135 ? -6.768 -8.057 -0.841 1.00 91.69 135 GLU A C 1
ATOM 1016 O O . GLU A 1 135 ? -6.417 -8.253 0.320 1.00 91.69 135 GLU A O 1
ATOM 1021 N N . ASP A 1 136 ? -6.426 -6.963 -1.523 1.00 91.69 136 ASP A N 1
ATOM 1022 C CA . ASP A 1 136 ? -5.661 -5.847 -0.975 1.00 91.69 136 ASP A CA 1
ATOM 1023 C C . ASP A 1 136 ? -5.984 -4.562 -1.752 1.00 91.69 136 ASP A C 1
ATOM 1025 O O . ASP A 1 136 ? -6.318 -4.590 -2.940 1.00 91.69 136 ASP A O 1
ATOM 1029 N N . GLY A 1 137 ? -5.883 -3.412 -1.097 1.00 93.25 137 GLY A N 1
ATOM 1030 C CA . GLY A 1 137 ? -6.236 -2.136 -1.692 1.00 93.25 137 GLY A CA 1
ATOM 1031 C C . GLY A 1 137 ? -5.656 -0.942 -0.952 1.00 93.25 137 GLY A C 1
ATOM 1032 O O . GLY A 1 137 ? -5.571 -0.922 0.279 1.00 93.25 137 GLY A O 1
ATOM 1033 N N . ALA A 1 138 ? -5.291 0.081 -1.721 1.00 93.50 138 ALA A N 1
ATOM 1034 C CA . ALA A 1 138 ? -4.798 1.343 -1.195 1.00 93.50 138 ALA A CA 1
ATOM 1035 C C . ALA A 1 138 ? -5.274 2.524 -2.040 1.00 93.50 138 ALA A C 1
ATOM 1037 O O . ALA A 1 138 ? -5.152 2.547 -3.266 1.00 93.50 138 ALA A O 1
ATOM 1038 N N . PHE A 1 139 ? -5.780 3.537 -1.355 1.00 92.75 139 PHE A N 1
ATOM 1039 C CA . PHE A 1 139 ? -5.994 4.864 -1.882 1.00 92.75 139 PHE A CA 1
ATOM 1040 C C . PHE A 1 139 ? -4.685 5.634 -1.910 1.00 92.75 139 PHE A C 1
ATOM 1042 O O . PHE A 1 139 ? -3.919 5.642 -0.950 1.00 92.75 139 PHE A O 1
ATOM 1049 N N . TRP A 1 140 ? -4.481 6.342 -3.008 1.00 90.94 140 TRP A N 1
ATOM 1050 C CA . TRP A 1 140 ? -3.430 7.324 -3.163 1.00 90.94 140 TRP A CA 1
ATOM 1051 C C . TRP A 1 140 ? -4.048 8.645 -3.596 1.00 90.94 140 TRP A C 1
ATOM 1053 O O . TRP A 1 140 ? -4.943 8.683 -4.449 1.00 90.94 140 TRP A O 1
ATOM 1063 N N . LEU A 1 141 ? -3.566 9.732 -3.005 1.00 86.88 141 LEU A N 1
ATOM 1064 C CA . LEU A 1 141 ? -3.873 11.074 -3.465 1.00 86.88 141 LEU A CA 1
ATOM 1065 C C . LEU A 1 141 ? -2.636 11.648 -4.157 1.00 86.88 141 LEU A C 1
ATOM 1067 O O . LEU A 1 141 ? -1.559 11.618 -3.561 1.00 86.88 141 LEU A O 1
ATOM 1071 N N . PRO A 1 142 ? -2.781 12.170 -5.385 1.00 80.00 142 PRO A N 1
ATOM 1072 C CA . PRO A 1 142 ? -1.735 12.962 -6.006 1.00 80.00 142 PRO A CA 1
ATOM 1073 C C . PRO A 1 142 ? -1.387 14.179 -5.150 1.00 80.00 142 PRO A C 1
ATOM 1075 O O . PRO A 1 142 ? -2.284 14.812 -4.588 1.00 80.00 142 PRO A O 1
ATOM 1078 N N . ASP A 1 143 ? -0.102 14.532 -5.122 1.00 71.12 143 ASP A N 1
ATOM 1079 C CA . ASP A 1 143 ? 0.326 15.853 -4.660 1.00 71.12 143 ASP A CA 1
ATOM 1080 C C . ASP A 1 143 ? -0.391 16.916 -5.520 1.00 71.12 143 ASP A C 1
ATOM 1082 O O . ASP A 1 143 ? -0.621 16.677 -6.710 1.00 71.12 143 ASP A O 1
ATOM 1086 N N . GLU A 1 144 ? -0.817 18.027 -4.904 1.00 60.03 144 GLU A N 1
ATOM 1087 C CA . GLU A 1 144 ? -1.728 19.034 -5.476 1.00 60.03 144 GLU A CA 1
ATOM 1088 C C . GLU A 1 144 ? -1.584 19.243 -6.994 1.00 60.03 144 GLU A C 1
ATOM 1090 O O . GLU A 1 144 ? -0.503 19.515 -7.517 1.00 60.03 144 GLU A O 1
ATOM 1095 N N . VAL A 1 145 ? -2.707 19.153 -7.716 1.00 51.88 145 VAL A N 1
ATOM 1096 C CA . VAL A 1 145 ? -2.747 19.465 -9.148 1.00 51.88 145 VAL A CA 1
ATOM 1097 C C . VAL A 1 145 ? -2.913 20.973 -9.288 1.00 51.88 145 VAL A C 1
ATOM 1099 O O . VAL A 1 145 ? -3.848 21.534 -8.722 1.00 51.88 145 VAL A O 1
ATOM 1102 N N . SER A 1 146 ? -2.058 21.617 -10.081 1.00 42.09 146 SER A N 1
ATOM 1103 C CA . SER A 1 146 ? -2.000 23.075 -10.272 1.00 42.09 146 SER A CA 1
ATOM 1104 C C . SER A 1 146 ? -3.295 23.744 -10.768 1.00 42.09 146 SER A C 1
ATOM 1106 O O . SER A 1 146 ? -3.323 24.963 -10.873 1.00 42.09 146 SER A O 1
ATOM 1108 N N . ASP A 1 147 ? -4.345 22.980 -11.086 1.00 40.78 147 ASP A N 1
ATOM 1109 C CA . ASP A 1 147 ? -5.553 23.479 -11.754 1.00 40.78 147 ASP A CA 1
ATOM 1110 C C . ASP A 1 147 ? -6.860 22.748 -11.359 1.00 40.78 147 ASP A C 1
ATOM 1112 O O . ASP A 1 147 ? -7.854 22.795 -12.090 1.00 40.78 147 ASP A O 1
ATOM 1116 N N . GLY A 1 148 ? -6.927 22.029 -10.225 1.00 52.19 148 GLY A N 1
ATOM 1117 C CA . GLY A 1 148 ? -8.189 21.354 -9.892 1.00 52.19 148 GLY A CA 1
ATOM 1118 C C . GLY A 1 148 ? -8.298 20.600 -8.573 1.00 52.19 148 GLY A C 1
ATOM 1119 O O . GLY A 1 148 ? -7.360 20.463 -7.797 1.00 52.19 148 GLY A O 1
ATOM 1120 N N . VAL A 1 149 ? -9.506 20.074 -8.340 1.00 56.94 149 VAL A N 1
ATOM 1121 C CA . VAL A 1 149 ? -9.831 19.206 -7.200 1.00 56.94 149 VAL A CA 1
ATOM 1122 C C . VAL A 1 149 ? -8.969 17.944 -7.274 1.00 56.94 149 VAL A C 1
ATOM 1124 O O . VAL A 1 149 ? -9.188 17.109 -8.155 1.00 56.94 149 VAL A O 1
ATOM 1127 N N . VAL A 1 150 ? -8.030 17.790 -6.336 1.00 68.12 150 VAL A N 1
ATOM 1128 C CA . VAL A 1 150 ? -7.262 16.553 -6.133 1.00 68.12 150 VAL A CA 1
ATOM 1129 C C . VAL A 1 150 ? -8.252 15.424 -5.890 1.00 68.12 150 VAL A C 1
ATOM 1131 O O . VAL A 1 150 ? -9.056 15.496 -4.964 1.00 68.12 150 VAL A O 1
ATOM 1134 N N . ARG A 1 151 ? -8.246 14.396 -6.741 1.00 74.06 151 ARG A N 1
ATOM 1135 C CA . ARG A 1 151 ? -9.143 13.247 -6.583 1.00 74.06 151 ARG A CA 1
ATOM 1136 C C . ARG A 1 151 ? -8.359 11.989 -6.248 1.00 74.06 151 ARG A C 1
ATOM 1138 O O . ARG A 1 151 ? -7.318 11.755 -6.862 1.00 74.06 151 ARG A O 1
ATOM 1145 N N . PRO A 1 152 ? -8.886 11.159 -5.337 1.00 87.88 152 PRO A N 1
ATOM 1146 C CA . PRO A 1 152 ? -8.266 9.892 -5.011 1.00 87.88 152 PRO A CA 1
ATOM 1147 C C . PRO A 1 152 ? -8.217 8.947 -6.215 1.00 87.88 152 PRO A C 1
ATOM 1149 O O . PRO A 1 152 ? -9.164 8.854 -7.008 1.00 87.88 152 PRO A O 1
ATOM 1152 N N . VAL A 1 153 ? -7.128 8.190 -6.287 1.00 91.19 153 VAL A N 1
ATOM 1153 C CA . VAL A 1 153 ? -6.984 6.986 -7.108 1.00 91.19 153 VAL A CA 1
ATOM 1154 C C . VAL A 1 153 ? -6.961 5.789 -6.164 1.00 91.19 153 VAL A C 1
ATOM 1156 O O . VAL A 1 153 ? -6.314 5.848 -5.122 1.00 91.19 153 VAL A O 1
ATOM 1159 N N . ALA A 1 154 ? -7.652 4.709 -6.518 1.00 94.44 154 ALA A N 1
ATOM 1160 C CA . ALA A 1 154 ? -7.564 3.450 -5.784 1.00 94.44 154 ALA A CA 1
ATOM 1161 C C . ALA A 1 154 ? -6.757 2.426 -6.587 1.00 94.44 154 ALA A C 1
ATOM 1163 O O . ALA A 1 154 ? -7.029 2.206 -7.767 1.00 94.44 154 ALA A O 1
ATOM 1164 N N . PHE A 1 155 ? -5.793 1.788 -5.938 1.00 95.75 155 PHE A N 1
ATOM 1165 C CA . PHE A 1 155 ? -5.100 0.605 -6.435 1.00 95.75 155 PHE A CA 1
ATOM 1166 C C . PHE A 1 155 ? -5.691 -0.620 -5.752 1.00 95.75 155 PHE A C 1
ATOM 1168 O O . PHE A 1 155 ? -5.884 -0.600 -4.536 1.00 95.75 155 PHE A O 1
ATOM 1175 N N . VAL A 1 156 ? -6.001 -1.658 -6.526 1.00 95.69 156 VAL A N 1
ATOM 1176 C CA . VAL A 1 156 ? -6.674 -2.860 -6.023 1.00 95.69 156 VAL A CA 1
ATOM 1177 C C . VAL A 1 156 ? -6.022 -4.131 -6.541 1.00 95.69 156 VAL A C 1
ATOM 1179 O O . VAL A 1 156 ? -5.699 -4.240 -7.723 1.00 95.69 156 VAL A O 1
ATOM 1182 N N . VAL A 1 157 ? -5.891 -5.107 -5.655 1.00 94.38 157 VAL A N 1
ATOM 1183 C CA . VAL A 1 157 ? -5.637 -6.506 -5.981 1.00 94.38 157 VAL A CA 1
ATOM 1184 C C . VAL A 1 157 ? -6.985 -7.212 -5.905 1.00 94.38 157 VAL A C 1
ATOM 1186 O O . VAL A 1 157 ? -7.578 -7.351 -4.834 1.00 94.38 157 VAL A O 1
ATOM 1189 N N . SER A 1 158 ? -7.524 -7.576 -7.066 1.00 93.69 158 SER A N 1
ATOM 1190 C CA . SER A 1 158 ? -8.778 -8.317 -7.168 1.00 93.69 158 SER A CA 1
ATOM 1191 C C . SER A 1 158 ? -8.794 -9.139 -8.453 1.00 93.69 158 SER A C 1
ATOM 1193 O O . SER A 1 158 ? -8.690 -8.556 -9.536 1.00 93.69 158 SER A O 1
ATOM 1195 N N . PRO A 1 159 ? -8.944 -10.470 -8.368 1.00 88.12 159 PRO A N 1
ATOM 1196 C CA . PRO A 1 159 ? -9.060 -11.316 -9.551 1.00 88.12 159 PRO A CA 1
ATOM 1197 C C . PRO A 1 159 ? -10.475 -11.313 -10.149 1.00 88.12 159 PRO A C 1
ATOM 1199 O O . PRO A 1 159 ? -10.650 -11.688 -11.306 1.00 88.12 159 PRO A O 1
ATOM 1202 N N . SER A 1 160 ? -11.495 -10.926 -9.374 1.00 91.69 160 SER A N 1
ATOM 1203 C CA . SER A 1 160 ? -12.906 -11.133 -9.727 1.00 91.69 160 SER A CA 1
ATOM 1204 C C . SER A 1 160 ? -13.711 -9.856 -9.956 1.00 91.69 160 SER A C 1
ATOM 1206 O O . SER A 1 160 ? -14.742 -9.911 -10.626 1.00 91.69 160 SER A O 1
ATOM 1208 N N . LEU A 1 161 ? -13.306 -8.720 -9.378 1.00 94.31 161 LEU A N 1
ATOM 1209 C CA . LEU A 1 161 ? -14.064 -7.474 -9.489 1.00 94.31 161 LEU A CA 1
ATOM 1210 C C . LEU A 1 161 ? -13.550 -6.604 -10.632 1.00 94.31 161 LEU A C 1
ATOM 1212 O O . LEU A 1 161 ? -12.355 -6.445 -10.835 1.00 94.31 161 LEU A O 1
ATOM 1216 N N . SER A 1 162 ? -14.474 -5.974 -11.352 1.00 92.62 162 SER A N 1
ATOM 1217 C CA . SER A 1 162 ? -14.156 -4.884 -12.273 1.00 92.62 162 SER A CA 1
ATOM 1218 C C . SER A 1 162 ? -14.070 -3.541 -11.542 1.00 92.62 162 SER A C 1
ATOM 1220 O O . SER A 1 162 ? -14.707 -3.324 -10.508 1.00 92.62 162 SER A O 1
ATOM 1222 N N . ALA A 1 163 ? -13.374 -2.572 -12.142 1.00 88.56 163 ALA A N 1
ATOM 1223 C CA . ALA A 1 163 ? -13.273 -1.207 -11.614 1.00 88.56 163 ALA A CA 1
ATOM 1224 C C . ALA A 1 163 ? -14.651 -0.565 -11.357 1.00 88.56 163 ALA A C 1
ATOM 1226 O O . ALA A 1 163 ? -14.840 0.134 -10.364 1.00 88.56 163 ALA A O 1
ATOM 1227 N N . ALA A 1 164 ? -15.632 -0.831 -12.227 1.00 90.44 164 ALA A N 1
ATOM 1228 C CA . ALA A 1 164 ? -16.990 -0.317 -12.082 1.00 90.44 164 ALA A CA 1
ATOM 1229 C C . ALA A 1 164 ? -17.710 -0.905 -10.857 1.00 90.44 164 ALA A C 1
ATOM 1231 O O . ALA A 1 164 ? -18.392 -0.168 -10.146 1.00 90.44 164 ALA A O 1
ATOM 1232 N N . GLN A 1 165 ? -17.528 -2.202 -10.586 1.00 95.25 165 GLN A N 1
ATOM 1233 C CA . GLN A 1 165 ? -18.090 -2.861 -9.403 1.00 95.25 165 GLN A CA 1
ATOM 1234 C C . GLN A 1 165 ? -17.455 -2.334 -8.114 1.00 95.25 165 GLN A C 1
ATOM 1236 O O . GLN A 1 165 ? -18.178 -2.051 -7.162 1.00 95.25 165 GLN A O 1
ATOM 1241 N N . VAL A 1 166 ? -16.134 -2.116 -8.102 1.00 95.88 166 VAL A N 1
ATOM 1242 C CA . VAL A 1 166 ? -15.439 -1.506 -6.954 1.00 95.88 166 VAL A CA 1
ATOM 1243 C C . VAL A 1 166 ? -15.981 -0.103 -6.677 1.00 95.88 166 VAL A C 1
ATOM 1245 O O . VAL A 1 166 ? -16.353 0.207 -5.548 1.00 95.88 166 VAL A O 1
ATOM 1248 N N . VAL A 1 167 ? -16.103 0.741 -7.707 1.00 94.94 167 VAL A N 1
ATOM 1249 C CA . VAL A 1 167 ? -16.669 2.094 -7.561 1.00 94.94 167 VAL A CA 1
ATOM 1250 C C . VAL A 1 167 ? -18.116 2.049 -7.065 1.00 94.94 167 VAL A C 1
ATOM 1252 O O . VAL A 1 167 ? -18.486 2.858 -6.215 1.00 94.94 167 VAL A O 1
ATOM 1255 N N . ALA A 1 168 ? -18.939 1.128 -7.574 1.00 94.62 168 ALA A N 1
ATOM 1256 C CA . ALA A 1 168 ? -20.319 0.967 -7.121 1.00 94.62 168 ALA A CA 1
ATOM 1257 C C . ALA A 1 168 ? -20.384 0.604 -5.628 1.00 94.62 168 ALA A C 1
ATOM 1259 O O . ALA A 1 168 ? -21.083 1.276 -4.877 1.00 94.62 168 ALA A O 1
ATOM 1260 N N . ALA A 1 169 ? -19.581 -0.366 -5.185 1.00 95.50 169 ALA A N 1
ATOM 1261 C CA . ALA A 1 169 ? -19.515 -0.773 -3.783 1.00 95.50 169 ALA A CA 1
ATOM 1262 C C . ALA A 1 169 ? -18.971 0.338 -2.861 1.00 95.50 169 ALA A C 1
ATOM 1264 O O . ALA A 1 169 ? -19.437 0.490 -1.730 1.00 95.50 169 ALA A O 1
ATOM 1265 N N . LEU A 1 170 ? -18.020 1.154 -3.329 1.00 95.31 170 LEU A N 1
ATOM 1266 C CA . LEU A 1 170 ? -17.516 2.305 -2.571 1.00 95.31 170 LEU A CA 1
ATOM 1267 C C . LEU A 1 170 ? -18.565 3.414 -2.415 1.00 95.31 170 LEU A C 1
ATOM 1269 O O . LEU A 1 170 ? -18.590 4.063 -1.374 1.00 95.31 170 LEU A O 1
ATOM 1273 N N . ARG A 1 171 ? -19.452 3.628 -3.398 1.00 95.19 171 ARG A N 1
ATOM 1274 C CA . ARG A 1 171 ? -20.530 4.639 -3.302 1.00 95.19 171 ARG A CA 1
ATOM 1275 C C . ARG A 1 171 ? -21.540 4.354 -2.197 1.00 95.19 171 ARG A C 1
ATOM 1277 O O . ARG A 1 171 ? -22.172 5.284 -1.716 1.00 95.19 171 ARG A O 1
ATOM 1284 N N . GLU A 1 172 ? -21.700 3.093 -1.816 1.00 93.06 172 GLU A N 1
ATOM 1285 C CA . GLU A 1 172 ? -22.581 2.688 -0.715 1.00 93.06 172 GLU A CA 1
ATOM 1286 C C . GLU A 1 172 ? -21.959 2.954 0.663 1.00 93.06 172 GLU A C 1
ATOM 1288 O O . GLU A 1 172 ? -22.665 2.949 1.665 1.00 93.06 172 GLU A O 1
ATOM 1293 N N . ARG A 1 173 ? -20.635 3.150 0.716 1.00 89.12 173 ARG A N 1
ATOM 1294 C CA . ARG A 1 173 ? -19.839 3.180 1.954 1.00 89.12 173 ARG A CA 1
ATOM 1295 C C . ARG A 1 173 ? -19.178 4.533 2.218 1.00 89.12 173 ARG A C 1
ATOM 1297 O O . ARG A 1 173 ? -18.860 4.829 3.359 1.00 89.12 173 ARG A O 1
ATOM 1304 N N . LEU A 1 174 ? -18.949 5.332 1.176 1.00 89.56 174 LEU A N 1
ATOM 1305 C CA . LEU A 1 174 ? -18.201 6.587 1.233 1.00 89.56 174 LEU A CA 1
ATOM 1306 C C . LEU A 1 174 ? -19.009 7.758 0.676 1.00 89.56 174 LEU A C 1
ATOM 1308 O O . LEU A 1 174 ? -19.802 7.607 -0.256 1.00 89.56 174 LEU A O 1
ATOM 1312 N N . GLU A 1 175 ? -18.714 8.966 1.162 1.00 86.62 175 GLU A N 1
ATOM 1313 C CA . GLU A 1 175 ? -19.185 10.186 0.509 1.00 86.62 175 GLU A CA 1
ATOM 1314 C C . GLU A 1 175 ? -18.681 10.256 -0.943 1.00 86.62 175 GLU A C 1
ATOM 1316 O O . GLU A 1 175 ? -17.526 9.943 -1.248 1.00 86.62 175 GLU A O 1
ATOM 1321 N N . SER A 1 176 ? -19.535 10.737 -1.851 1.00 88.62 176 SER A N 1
ATOM 1322 C CA . SER A 1 176 ? -19.279 10.761 -3.303 1.00 88.62 176 SER A CA 1
ATOM 1323 C C . SER A 1 176 ? -17.991 11.486 -3.709 1.00 88.62 176 SER A C 1
ATOM 1325 O O . SER A 1 176 ? -17.418 11.206 -4.762 1.00 88.62 176 SER A O 1
ATOM 1327 N N . VAL A 1 177 ? -17.531 12.412 -2.871 1.00 86.31 177 VAL A N 1
ATOM 1328 C CA . VAL A 1 177 ? -16.297 13.178 -3.040 1.00 86.31 177 VAL A CA 1
ATOM 1329 C C . VAL A 1 177 ? -15.031 12.325 -2.898 1.00 86.31 177 VAL A C 1
ATOM 1331 O O . VAL A 1 177 ? -14.053 12.584 -3.598 1.00 86.31 177 VAL A O 1
ATOM 1334 N N . PHE A 1 178 ? -15.069 11.287 -2.056 1.00 89.81 178 PHE A N 1
ATOM 1335 C CA . PHE A 1 178 ? -13.954 10.369 -1.808 1.00 89.81 178 PHE A CA 1
ATOM 1336 C C . PHE A 1 178 ? -13.998 9.118 -2.687 1.00 89.81 178 PHE A C 1
ATOM 1338 O O . PHE A 1 178 ? -13.007 8.394 -2.779 1.00 89.81 178 PHE A O 1
ATOM 1345 N N . VAL A 1 179 ? -15.119 8.866 -3.367 1.00 92.81 179 VAL A N 1
ATOM 1346 C CA . VAL A 1 179 ? -15.218 7.770 -4.332 1.00 92.81 179 VAL A CA 1
ATOM 1347 C C . VAL A 1 179 ? -14.239 8.034 -5.490 1.00 92.81 179 VAL A C 1
ATOM 1349 O O . VAL A 1 179 ? -14.336 9.070 -6.161 1.00 92.81 179 VAL A O 1
ATOM 1352 N N . PRO A 1 180 ? -13.294 7.115 -5.759 1.00 90.81 180 PRO A N 1
ATOM 1353 C CA . PRO A 1 180 ? -12.257 7.324 -6.752 1.00 90.81 180 PRO A CA 1
ATOM 1354 C C . PRO A 1 180 ? -12.869 7.308 -8.150 1.00 90.81 180 PRO A C 1
ATOM 1356 O O . PRO A 1 180 ? -13.747 6.504 -8.468 1.00 90.81 180 PRO A O 1
ATOM 1359 N N . ARG A 1 181 ? -12.373 8.184 -9.026 1.00 83.25 181 ARG A N 1
ATOM 1360 C CA . ARG A 1 181 ? -12.733 8.132 -10.455 1.00 83.25 181 ARG A CA 1
ATOM 1361 C C . ARG A 1 181 ? -11.947 7.069 -11.210 1.00 83.25 181 ARG A C 1
ATOM 1363 O O . ARG A 1 181 ? -12.396 6.607 -12.253 1.00 83.25 181 ARG A O 1
ATOM 1370 N N . ARG A 1 182 ? -10.770 6.717 -10.697 1.00 87.12 182 ARG A N 1
ATOM 1371 C CA . ARG A 1 182 ? -9.856 5.755 -11.300 1.00 87.12 182 ARG A CA 1
ATOM 1372 C C . ARG A 1 182 ? -9.559 4.657 -10.288 1.00 87.12 182 ARG A C 1
ATOM 1374 O O . ARG A 1 182 ? -9.067 4.940 -9.198 1.00 87.12 182 ARG A O 1
ATOM 1381 N N . VAL A 1 183 ? -9.860 3.425 -10.682 1.00 93.56 183 VAL A N 1
ATOM 1382 C CA . VAL A 1 183 ? -9.474 2.201 -9.978 1.00 93.56 183 VAL A CA 1
ATOM 1383 C C . VAL A 1 183 ? -8.494 1.460 -10.880 1.00 93.56 183 VAL A C 1
ATOM 1385 O O . VAL A 1 183 ? -8.823 1.165 -12.029 1.00 93.56 183 VAL A O 1
ATOM 1388 N N . VAL A 1 184 ? -7.285 1.210 -10.387 1.00 91.75 184 VAL A N 1
ATOM 1389 C CA . VAL A 1 184 ? -6.205 0.541 -11.118 1.00 91.75 184 VAL A CA 1
ATOM 1390 C C . VAL A 1 184 ? -6.002 -0.844 -10.517 1.00 91.75 184 VAL A C 1
ATOM 1392 O O . VAL A 1 184 ? -5.706 -0.961 -9.331 1.00 91.75 184 VAL A O 1
ATOM 1395 N N . HIS A 1 185 ? -6.167 -1.884 -11.334 1.00 92.19 185 HIS A N 1
ATOM 1396 C CA . HIS A 1 185 ? -5.874 -3.252 -10.913 1.00 92.19 185 HIS A CA 1
ATOM 1397 C C . HIS A 1 185 ? -4.373 -3.488 -10.979 1.00 92.19 185 HIS A C 1
ATOM 1399 O O . HIS A 1 185 ? -3.738 -3.165 -11.983 1.00 92.19 185 HIS A O 1
ATOM 1405 N N . VAL A 1 186 ? -3.823 -4.042 -9.907 1.00 91.75 186 VAL A N 1
ATOM 1406 C CA . VAL A 1 186 ? -2.399 -4.336 -9.766 1.00 91.75 186 VAL A CA 1
ATOM 1407 C C . VAL A 1 186 ? -2.220 -5.767 -9.274 1.00 91.75 186 VAL A C 1
ATOM 1409 O O . VAL A 1 186 ? -3.109 -6.323 -8.634 1.00 91.75 186 VAL A O 1
ATOM 1412 N N . ALA A 1 187 ? -1.074 -6.373 -9.585 1.00 87.50 187 ALA A N 1
ATOM 1413 C CA . ALA A 1 187 ? -0.769 -7.732 -9.137 1.00 87.50 187 ALA A CA 1
ATOM 1414 C C . ALA A 1 187 ? -0.529 -7.797 -7.620 1.00 87.50 187 ALA A C 1
ATOM 1416 O O . ALA A 1 187 ? -0.919 -8.758 -6.967 1.00 87.50 187 ALA A O 1
ATOM 1417 N N . SER A 1 188 ? 0.110 -6.768 -7.062 1.00 90.12 188 SER A N 1
ATOM 1418 C CA . SER A 1 188 ? 0.347 -6.614 -5.629 1.00 90.12 188 SER A CA 1
ATOM 1419 C C . SER A 1 188 ? 0.647 -5.153 -5.290 1.00 90.12 188 SER A C 1
ATOM 1421 O O . SER A 1 188 ? 1.052 -4.370 -6.155 1.00 90.12 188 SER A O 1
ATOM 1423 N N . LEU A 1 189 ? 0.446 -4.780 -4.024 1.00 89.94 189 LEU A N 1
ATOM 1424 C CA . LEU A 1 189 ? 0.933 -3.517 -3.466 1.00 89.94 189 LEU A CA 1
ATOM 1425 C C . LEU A 1 189 ? 2.335 -3.708 -2.859 1.00 89.94 189 LEU A C 1
ATOM 1427 O O . LEU A 1 189 ? 2.635 -4.795 -2.359 1.00 89.94 189 LEU A O 1
ATOM 1431 N N . PRO A 1 190 ? 3.198 -2.672 -2.856 1.00 87.38 190 PRO A N 1
ATOM 1432 C CA . PRO A 1 190 ? 4.577 -2.756 -2.366 1.00 87.38 190 PRO A CA 1
ATOM 1433 C C . PRO A 1 190 ? 4.627 -2.699 -0.829 1.00 87.38 190 PRO A C 1
ATOM 1435 O O . PRO A 1 190 ? 5.145 -1.752 -0.234 1.00 87.38 190 PRO A O 1
ATOM 1438 N N . ARG A 1 191 ? 4.021 -3.690 -0.176 1.00 84.56 191 ARG A N 1
ATOM 1439 C CA . ARG A 1 191 ? 4.053 -3.849 1.279 1.00 84.56 191 ARG A CA 1
ATOM 1440 C C . ARG A 1 191 ? 5.384 -4.466 1.712 1.00 84.56 191 ARG A C 1
ATOM 1442 O O . ARG A 1 191 ? 5.895 -5.369 1.056 1.00 84.56 191 ARG A O 1
ATOM 1449 N N . GLU A 1 192 ? 5.940 -3.983 2.817 1.00 75.31 192 GLU A N 1
ATOM 1450 C CA . GLU A 1 192 ? 7.142 -4.546 3.447 1.00 75.31 192 GLU A CA 1
ATOM 1451 C C . GLU A 1 192 ? 6.839 -5.909 4.101 1.00 75.31 192 GLU A C 1
ATOM 1453 O O . GLU A 1 192 ? 5.680 -6.292 4.250 1.00 75.31 192 GLU A O 1
ATOM 1458 N N . GLY A 1 193 ? 7.868 -6.635 4.559 1.00 61.12 193 GLY A N 1
ATOM 1459 C CA . GLY A 1 193 ? 7.707 -7.956 5.195 1.00 61.12 193 GLY A CA 1
ATOM 1460 C C . GLY A 1 193 ? 6.823 -7.977 6.455 1.00 61.12 193 GLY A C 1
ATOM 1461 O O . GLY A 1 193 ? 6.328 -9.031 6.836 1.00 61.12 193 GLY A O 1
ATOM 1462 N N . THR A 1 194 ? 6.577 -6.819 7.077 1.00 61.09 194 THR A N 1
ATOM 1463 C CA . THR A 1 194 ? 5.632 -6.632 8.196 1.00 61.09 194 THR A CA 1
ATOM 1464 C C . THR A 1 194 ? 4.196 -6.322 7.742 1.00 61.09 194 THR A C 1
ATOM 1466 O O . THR A 1 194 ? 3.329 -6.075 8.574 1.00 61.09 194 THR A O 1
ATOM 1469 N N . GLY A 1 195 ? 3.932 -6.278 6.431 1.00 68.56 195 GLY A N 1
ATOM 1470 C CA . GLY A 1 195 ? 2.649 -5.888 5.830 1.00 68.56 195 GLY A CA 1
ATOM 1471 C C . GLY A 1 195 ? 2.445 -4.372 5.688 1.00 68.56 195 GLY A C 1
ATOM 1472 O O . GLY A 1 195 ? 1.434 -3.920 5.132 1.00 68.56 195 GLY A O 1
ATOM 1473 N N . LYS A 1 196 ? 3.402 -3.562 6.159 1.00 73.44 196 LYS A N 1
ATOM 1474 C CA . LYS A 1 196 ? 3.310 -2.099 6.137 1.00 73.44 196 LYS A CA 1
ATOM 1475 C C . LYS A 1 196 ? 3.451 -1.548 4.717 1.00 73.44 196 LYS A C 1
ATOM 1477 O O . LYS A 1 196 ? 4.380 -1.895 3.998 1.00 73.44 196 LYS A O 1
ATOM 1482 N N . LEU A 1 197 ? 2.559 -0.632 4.342 1.00 83.31 197 LEU A N 1
ATOM 1483 C CA . LEU A 1 197 ? 2.648 0.157 3.112 1.00 83.31 197 LEU A CA 1
ATOM 1484 C C . LEU A 1 197 ? 3.058 1.586 3.473 1.00 83.31 197 LEU A C 1
ATOM 1486 O O . LEU A 1 197 ? 2.260 2.342 4.025 1.00 83.31 197 LEU A O 1
ATOM 1490 N N . THR A 1 198 ? 4.315 1.952 3.226 1.00 81.94 198 THR A N 1
ATOM 1491 C CA . THR A 1 198 ? 4.810 3.294 3.567 1.00 81.94 198 THR A CA 1
ATOM 1492 C C . THR A 1 198 ? 4.342 4.338 2.553 1.00 81.94 198 THR A C 1
ATOM 1494 O O . THR A 1 198 ? 4.144 4.033 1.377 1.00 81.94 198 THR A O 1
ATOM 1497 N N . VAL A 1 199 ? 4.214 5.599 2.987 1.00 79.88 199 VAL A N 1
ATOM 1498 C CA . VAL A 1 199 ? 3.828 6.725 2.112 1.00 79.88 199 VAL A CA 1
ATOM 1499 C C . VAL A 1 199 ? 4.779 6.851 0.917 1.00 79.88 199 VAL A C 1
ATOM 1501 O O . VAL A 1 199 ? 4.329 7.018 -0.214 1.00 79.88 199 VAL A O 1
ATOM 1504 N N . ARG A 1 200 ? 6.092 6.705 1.151 1.00 79.75 200 ARG A N 1
ATOM 1505 C CA . ARG A 1 200 ? 7.111 6.732 0.091 1.00 79.75 200 ARG A CA 1
ATOM 1506 C C . ARG A 1 200 ? 6.898 5.604 -0.920 1.00 79.75 200 ARG A C 1
ATOM 1508 O O . ARG A 1 200 ? 6.823 5.885 -2.112 1.00 79.75 200 ARG A O 1
ATOM 1515 N N . ALA A 1 201 ? 6.765 4.360 -0.448 1.00 82.88 201 ALA A N 1
ATOM 1516 C CA . ALA A 1 201 ? 6.582 3.200 -1.321 1.00 82.88 201 ALA A CA 1
ATOM 1517 C C . ALA A 1 201 ? 5.295 3.313 -2.150 1.00 82.88 201 ALA A C 1
ATOM 1519 O O . ALA A 1 201 ? 5.314 3.089 -3.358 1.00 82.88 201 ALA A O 1
ATOM 1520 N N . LEU A 1 202 ? 4.189 3.735 -1.526 1.00 87.81 202 LEU A N 1
ATOM 1521 C CA . LEU A 1 202 ? 2.927 3.954 -2.228 1.00 87.81 202 LEU A CA 1
ATOM 1522 C C . LEU A 1 202 ? 3.031 5.078 -3.264 1.00 87.81 202 LEU A C 1
ATOM 1524 O O . LEU A 1 202 ? 2.493 4.9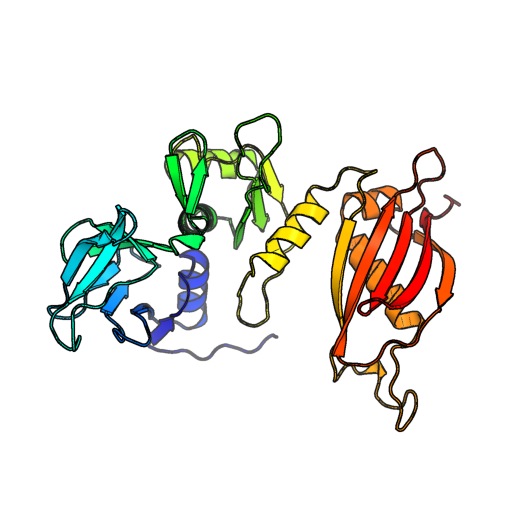36 -4.356 1.00 87.81 202 LEU A O 1
ATOM 1528 N N . ARG A 1 203 ? 3.731 6.177 -2.959 1.00 85.31 203 ARG A N 1
ATOM 1529 C CA . ARG A 1 203 ? 3.922 7.284 -3.904 1.00 85.31 203 ARG A CA 1
ATOM 1530 C C . ARG A 1 203 ? 4.717 6.850 -5.134 1.00 85.31 203 ARG A C 1
ATOM 1532 O O . ARG A 1 203 ? 4.269 7.088 -6.251 1.00 85.31 203 ARG A O 1
ATOM 1539 N N . GLU A 1 204 ? 5.868 6.209 -4.948 1.00 82.25 204 GLU A N 1
ATOM 1540 C CA . GLU A 1 204 ? 6.694 5.709 -6.060 1.00 82.25 204 GLU A CA 1
ATOM 1541 C C . GLU A 1 204 ? 5.927 4.686 -6.912 1.00 82.25 204 GLU A C 1
ATOM 1543 O O . GLU A 1 204 ? 5.930 4.742 -8.146 1.00 82.25 204 GLU A O 1
ATOM 1548 N N . PHE A 1 205 ? 5.183 3.796 -6.258 1.00 86.81 205 PHE A N 1
ATOM 1549 C CA . PHE A 1 205 ? 4.321 2.838 -6.934 1.00 86.81 205 PHE A CA 1
ATOM 1550 C C . PHE A 1 205 ? 3.196 3.514 -7.717 1.00 86.81 205 PHE A C 1
ATOM 1552 O O . PHE A 1 205 ? 3.003 3.216 -8.890 1.00 86.81 205 PHE A O 1
ATOM 1559 N N . ALA A 1 206 ? 2.487 4.470 -7.122 1.00 87.75 206 ALA A N 1
ATOM 1560 C CA . ALA A 1 206 ? 1.406 5.168 -7.801 1.00 87.75 206 ALA A CA 1
ATOM 1561 C C . ALA A 1 206 ? 1.910 5.931 -9.031 1.00 87.75 206 ALA A C 1
ATOM 1563 O O . ALA A 1 206 ? 1.313 5.828 -10.102 1.00 87.75 206 ALA A O 1
ATOM 1564 N N . LEU A 1 207 ? 3.034 6.641 -8.907 1.00 83.62 207 LEU A N 1
ATOM 1565 C CA . LEU A 1 207 ? 3.647 7.354 -10.027 1.00 83.62 207 LEU A CA 1
ATOM 1566 C C . LEU A 1 207 ? 4.057 6.399 -11.151 1.00 83.62 207 LEU A C 1
ATOM 1568 O O . LEU A 1 207 ? 3.805 6.699 -12.314 1.00 83.62 207 LEU A O 1
ATOM 1572 N N . SER A 1 208 ? 4.623 5.235 -10.824 1.00 82.25 208 SER A N 1
ATOM 1573 C CA . SER A 1 208 ? 4.997 4.247 -11.842 1.00 82.25 208 SER A CA 1
ATOM 1574 C C . SER A 1 208 ? 3.784 3.606 -12.530 1.00 82.25 208 SER A C 1
ATOM 1576 O O . SER A 1 208 ? 3.773 3.479 -13.752 1.00 82.25 208 SER A O 1
ATOM 1578 N N . GLN A 1 209 ? 2.726 3.268 -11.788 1.00 82.94 209 GLN A N 1
ATOM 1579 C CA . GLN A 1 209 ? 1.495 2.692 -12.349 1.00 82.94 209 GLN A CA 1
ATOM 1580 C C . GLN A 1 209 ? 0.682 3.693 -13.185 1.00 82.94 209 GLN A C 1
ATOM 1582 O O . GLN A 1 209 ? -0.074 3.299 -14.075 1.00 82.94 209 GLN A O 1
ATOM 1587 N N . LEU A 1 210 ? 0.795 4.989 -12.886 1.00 82.00 210 LEU A N 1
ATOM 1588 C CA . LEU A 1 210 ? 0.055 6.055 -13.566 1.00 82.00 210 LEU A CA 1
ATOM 1589 C C . LEU A 1 210 ? 0.866 6.761 -14.657 1.00 82.00 210 LEU A C 1
ATOM 1591 O O . LEU A 1 210 ? 0.293 7.604 -15.352 1.00 82.00 210 LEU A O 1
ATOM 1595 N N . ALA A 1 211 ? 2.151 6.430 -14.812 1.00 77.94 211 ALA A N 1
ATOM 1596 C CA . ALA A 1 211 ? 3.026 7.022 -15.812 1.00 77.94 211 ALA A CA 1
ATOM 1597 C C . ALA A 1 211 ? 2.427 6.876 -17.218 1.00 77.94 211 ALA A C 1
ATOM 1599 O O . ALA A 1 211 ? 2.036 5.784 -17.634 1.00 77.94 211 ALA A O 1
ATOM 1600 N N . ALA A 1 212 ? 2.357 7.988 -17.951 1.00 72.06 212 ALA A N 1
ATOM 1601 C CA . ALA A 1 212 ? 2.091 7.951 -19.383 1.00 72.06 212 ALA A CA 1
ATOM 1602 C C . ALA A 1 212 ? 3.366 7.540 -20.133 1.00 72.06 212 ALA A C 1
ATOM 1604 O O . ALA A 1 212 ? 4.466 7.705 -19.602 1.00 72.06 212 ALA A O 1
ATOM 1605 N N . ASP A 1 213 ? 3.221 7.068 -21.373 1.00 67.44 213 ASP A N 1
ATOM 1606 C CA . ASP A 1 213 ? 4.314 6.508 -22.181 1.00 67.44 213 ASP A CA 1
ATOM 1607 C C . ASP A 1 213 ? 5.606 7.337 -22.139 1.00 67.44 213 ASP A C 1
ATOM 1609 O O . ASP A 1 213 ? 6.674 6.765 -21.943 1.00 67.44 213 ASP A O 1
ATOM 1613 N N . ASP A 1 214 ? 5.530 8.665 -22.262 1.00 73.25 214 ASP A N 1
ATOM 1614 C CA . ASP A 1 214 ? 6.700 9.557 -22.327 1.00 73.25 214 ASP A CA 1
ATOM 1615 C C . ASP A 1 214 ? 7.066 10.231 -20.989 1.00 73.25 214 ASP A C 1
ATOM 1617 O O . ASP A 1 214 ? 7.843 11.183 -20.961 1.00 73.25 214 ASP A O 1
ATOM 1621 N N . THR A 1 215 ? 6.520 9.759 -19.864 1.00 77.75 215 THR A N 1
ATOM 1622 C CA . THR A 1 215 ? 6.809 10.334 -18.540 1.00 77.75 215 THR A CA 1
ATOM 1623 C C . THR A 1 215 ? 8.039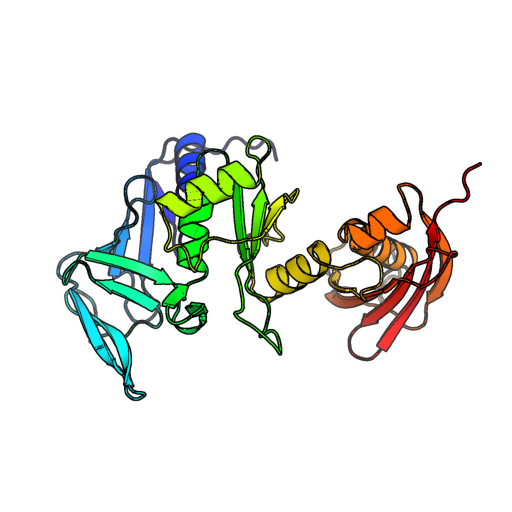 9.671 -17.915 1.00 77.75 215 THR A C 1
ATOM 1625 O O . THR A 1 215 ? 8.038 8.449 -17.753 1.00 77.75 215 THR A O 1
ATOM 1628 N N . PRO A 1 216 ? 9.072 10.437 -17.514 1.00 81.31 216 PRO A N 1
ATOM 1629 C CA . PRO A 1 216 ? 10.157 9.923 -16.687 1.00 81.31 216 PRO A CA 1
ATOM 1630 C C . PRO A 1 216 ? 9.644 9.295 -15.391 1.00 81.31 216 PRO A C 1
ATOM 1632 O O . PRO A 1 216 ? 8.802 9.877 -14.706 1.00 81.31 216 PRO A O 1
ATOM 1635 N N . VAL A 1 217 ? 10.182 8.133 -15.025 1.00 83.69 217 VAL A N 1
ATOM 1636 C CA . VAL A 1 217 ? 9.833 7.445 -13.774 1.00 83.69 217 VAL A CA 1
ATOM 1637 C C . VAL A 1 217 ? 11.080 7.251 -12.930 1.00 83.69 217 VAL A C 1
ATOM 1639 O O . VAL A 1 217 ? 12.113 6.817 -13.430 1.00 83.69 217 VAL A O 1
ATOM 1642 N N . HIS A 1 218 ? 10.972 7.551 -11.638 1.00 84.94 218 HIS A N 1
ATOM 1643 C CA . HIS A 1 218 ? 12.023 7.296 -10.661 1.00 84.94 218 HIS A CA 1
ATOM 1644 C C . HIS A 1 218 ? 11.598 6.161 -9.736 1.00 84.94 218 HIS A C 1
ATOM 1646 O O . HIS A 1 218 ? 10.503 6.197 -9.176 1.00 84.94 218 HIS A O 1
ATOM 1652 N N . VAL A 1 219 ? 12.468 5.167 -9.585 1.00 83.19 219 VAL A N 1
ATOM 1653 C CA . VAL A 1 219 ? 12.262 4.005 -8.719 1.00 83.19 219 VAL A CA 1
ATOM 1654 C C . VAL A 1 219 ? 13.435 3.909 -7.757 1.00 83.19 219 VAL A C 1
ATOM 1656 O O . VAL A 1 219 ? 14.591 3.959 -8.181 1.00 83.19 219 VAL A O 1
ATOM 1659 N N . THR A 1 220 ? 13.145 3.765 -6.468 1.00 84.06 220 THR A N 1
ATOM 1660 C CA . THR A 1 220 ? 14.170 3.535 -5.451 1.00 84.06 220 THR A CA 1
ATOM 1661 C C . THR A 1 220 ? 14.271 2.040 -5.156 1.00 84.06 220 THR A C 1
ATOM 1663 O O . THR A 1 220 ? 13.259 1.361 -4.998 1.00 84.06 220 THR A O 1
ATOM 1666 N N . HIS A 1 221 ? 15.491 1.515 -5.067 1.00 81.56 221 HIS A N 1
ATOM 1667 C CA . HIS A 1 221 ? 15.750 0.118 -4.725 1.00 81.56 221 HIS A CA 1
ATOM 1668 C C . HIS A 1 221 ? 16.888 0.018 -3.707 1.00 81.56 221 HIS A C 1
ATOM 1670 O O . HIS A 1 221 ? 17.887 0.720 -3.825 1.00 81.56 221 HIS A O 1
ATOM 1676 N N . GLU A 1 222 ? 16.760 -0.847 -2.707 1.00 82.81 222 GLU A N 1
ATOM 1677 C CA . GLU A 1 222 ? 17.805 -1.079 -1.709 1.00 82.81 222 GLU A CA 1
ATOM 1678 C C . GLU A 1 222 ? 18.494 -2.412 -1.977 1.00 82.81 222 GLU A C 1
ATOM 1680 O O . GLU A 1 222 ? 17.831 -3.442 -2.042 1.00 82.81 222 GLU A O 1
ATOM 1685 N N . VAL A 1 223 ? 19.822 -2.394 -2.112 1.00 78.81 223 VAL A N 1
ATOM 1686 C CA . VAL A 1 223 ? 20.606 -3.613 -2.333 1.00 78.81 223 VAL A CA 1
ATOM 1687 C C . VAL A 1 223 ? 20.847 -4.309 -0.989 1.00 78.81 223 VAL A C 1
ATOM 1689 O O . VAL A 1 223 ? 21.595 -3.759 -0.173 1.00 78.81 223 VAL A O 1
ATOM 1692 N N . PRO A 1 224 ? 20.303 -5.517 -0.743 1.00 76.75 224 PRO A N 1
ATOM 1693 C CA . PRO A 1 224 ? 20.453 -6.191 0.545 1.00 76.75 224 PRO A CA 1
ATOM 1694 C C . PRO A 1 224 ? 21.921 -6.466 0.880 1.00 76.75 224 PRO A C 1
ATOM 1696 O O . PRO A 1 224 ? 22.696 -6.864 0.011 1.00 76.75 224 PRO A O 1
ATOM 1699 N N . LEU A 1 225 ? 22.318 -6.277 2.140 1.00 77.00 225 LEU A N 1
ATOM 1700 C CA . LEU A 1 225 ? 23.699 -6.514 2.593 1.00 77.00 225 LEU A CA 1
ATOM 1701 C C . LEU A 1 225 ? 24.134 -7.981 2.440 1.00 77.00 225 LEU A C 1
ATOM 1703 O O . LEU A 1 225 ? 25.307 -8.261 2.200 1.00 77.00 225 LEU A O 1
ATOM 1707 N N . ASP A 1 226 ? 23.190 -8.902 2.584 1.00 77.50 226 ASP A N 1
ATOM 1708 C CA . ASP A 1 226 ? 23.355 -10.354 2.599 1.00 77.50 226 ASP A CA 1
ATOM 1709 C C . ASP A 1 226 ? 23.024 -11.014 1.253 1.00 77.50 226 ASP A C 1
ATOM 1711 O O . ASP A 1 226 ? 22.897 -12.237 1.168 1.00 77.50 226 ASP A O 1
ATOM 1715 N N . HIS A 1 227 ? 22.908 -10.223 0.181 1.00 76.12 227 HIS A N 1
ATOM 1716 C CA . HIS A 1 227 ? 22.553 -10.750 -1.129 1.00 76.12 227 HIS A CA 1
ATOM 1717 C C . HIS A 1 227 ? 23.557 -11.842 -1.581 1.00 76.12 227 HIS A C 1
ATOM 1719 O O . HIS A 1 227 ? 24.770 -11.593 -1.588 1.00 76.12 227 HIS A O 1
ATOM 1725 N N . PRO A 1 228 ? 23.097 -13.029 -2.037 1.00 78.12 228 PRO A N 1
ATOM 1726 C CA . PRO A 1 228 ? 23.967 -14.165 -2.373 1.00 78.12 228 PRO A CA 1
ATOM 1727 C C . PRO A 1 228 ? 25.056 -13.853 -3.403 1.00 78.12 228 PRO A C 1
ATOM 1729 O O . PRO A 1 228 ? 26.107 -14.488 -3.409 1.00 78.12 228 PRO A O 1
ATOM 1732 N N . VAL A 1 229 ? 24.833 -12.845 -4.252 1.00 75.12 229 VAL A N 1
ATOM 1733 C CA . VAL A 1 229 ? 25.810 -12.377 -5.251 1.00 75.12 229 VAL A CA 1
ATOM 1734 C C . VAL A 1 229 ? 27.151 -11.951 -4.640 1.00 75.12 229 VAL A C 1
ATOM 1736 O O . VAL A 1 229 ? 28.158 -11.945 -5.340 1.00 75.12 229 VAL A O 1
ATOM 1739 N N . PHE A 1 230 ? 27.179 -11.577 -3.355 1.00 71.81 230 PHE A N 1
ATOM 1740 C CA . PHE A 1 230 ? 28.401 -11.155 -2.671 1.00 71.81 230 PHE A CA 1
ATOM 1741 C C . PHE A 1 230 ? 29.210 -12.331 -2.115 1.00 71.81 230 PHE A C 1
ATOM 1743 O O . PHE A 1 230 ? 30.379 -12.155 -1.765 1.00 71.81 230 PHE A O 1
ATOM 1750 N N . ALA A 1 231 ? 28.637 -13.538 -2.066 1.00 65.19 231 ALA A N 1
ATOM 1751 C CA . ALA A 1 231 ? 29.352 -14.733 -1.650 1.00 65.19 231 ALA A CA 1
ATOM 1752 C C . ALA A 1 231 ? 30.423 -15.091 -2.698 1.00 65.19 231 ALA A C 1
ATOM 1754 O O . ALA A 1 231 ? 30.134 -15.628 -3.763 1.00 65.19 231 ALA A O 1
ATOM 1755 N N . GLY A 1 232 ? 31.682 -14.757 -2.400 1.00 60.44 232 GLY A N 1
ATOM 1756 C CA . GLY A 1 232 ? 32.836 -15.052 -3.259 1.00 60.44 232 GLY A CA 1
ATOM 1757 C C . GLY A 1 232 ? 33.154 -13.999 -4.329 1.00 60.44 232 GLY A C 1
ATOM 1758 O O . GLY A 1 232 ? 34.165 -14.134 -5.017 1.00 60.44 232 GLY A O 1
ATOM 1759 N N . HIS A 1 233 ? 32.362 -12.929 -4.446 1.00 58.56 233 HIS A N 1
ATOM 1760 C CA . HIS A 1 233 ? 32.587 -11.854 -5.417 1.00 58.56 233 HIS A CA 1
ATOM 1761 C C . HIS A 1 233 ? 33.375 -10.698 -4.763 1.00 58.56 233 HIS A C 1
ATOM 1763 O O . HIS A 1 233 ? 32.846 -9.972 -3.927 1.00 58.56 233 HIS A O 1
ATOM 1769 N N . PHE A 1 234 ? 34.652 -10.535 -5.140 1.00 63.66 234 PHE A N 1
ATOM 1770 C CA . PHE A 1 234 ? 35.637 -9.595 -4.554 1.00 63.66 234 PHE A CA 1
ATOM 1771 C C . PHE A 1 234 ? 35.893 -9.771 -3.039 1.00 63.66 234 PHE A C 1
ATOM 1773 O O . PHE A 1 234 ? 35.435 -8.967 -2.221 1.00 63.66 234 PHE A O 1
ATOM 1780 N N . PRO A 1 235 ? 36.678 -10.792 -2.638 1.00 66.06 235 PRO A N 1
ATOM 1781 C CA . PRO A 1 235 ? 37.040 -11.023 -1.239 1.00 66.06 235 PRO A CA 1
ATOM 1782 C C . PRO A 1 235 ? 37.621 -9.767 -0.565 1.00 66.06 235 PRO A C 1
ATOM 1784 O O . PRO A 1 235 ? 38.609 -9.201 -1.027 1.00 66.06 235 PRO A O 1
ATOM 1787 N N . GLY A 1 236 ? 36.992 -9.320 0.527 1.00 68.56 236 GLY A N 1
ATOM 1788 C CA . GLY A 1 236 ? 37.406 -8.145 1.307 1.00 68.56 236 GLY A CA 1
ATOM 1789 C C . GLY A 1 236 ? 36.949 -6.781 0.766 1.00 68.56 236 GLY A C 1
ATOM 1790 O O . GLY A 1 236 ? 37.071 -5.790 1.482 1.00 68.56 236 GLY A O 1
ATOM 1791 N N . GLN A 1 237 ? 36.398 -6.708 -0.452 1.00 75.88 237 GLN A N 1
ATOM 1792 C CA . GLN A 1 237 ? 35.866 -5.474 -1.055 1.00 75.88 237 GLN A CA 1
ATOM 1793 C C . GLN A 1 237 ? 34.596 -5.765 -1.879 1.00 75.88 237 GLN A C 1
ATOM 1795 O O . GLN A 1 237 ? 34.616 -5.621 -3.103 1.00 75.88 237 GLN A O 1
ATOM 1800 N N . PRO A 1 238 ? 33.491 -6.193 -1.241 1.00 78.69 238 PRO A N 1
ATOM 1801 C CA . PRO A 1 238 ? 32.284 -6.583 -1.961 1.00 78.69 238 PRO A CA 1
ATOM 1802 C C . PRO A 1 238 ? 31.708 -5.399 -2.749 1.00 78.69 238 PRO A C 1
ATOM 1804 O O . PRO A 1 238 ? 31.577 -4.284 -2.234 1.00 78.69 238 PRO A O 1
ATOM 1807 N N . LEU A 1 239 ? 31.361 -5.658 -4.009 1.00 86.00 239 LEU A N 1
ATOM 1808 C CA . LEU A 1 239 ? 30.820 -4.680 -4.953 1.00 86.00 239 LEU A CA 1
ATOM 1809 C C . LEU A 1 239 ? 29.666 -5.328 -5.726 1.00 86.00 239 LEU A C 1
ATOM 1811 O O . LEU A 1 239 ? 29.733 -6.510 -6.061 1.00 86.00 239 LEU A O 1
ATOM 1815 N N . VAL A 1 240 ? 28.615 -4.558 -6.005 1.00 84.62 240 VAL A N 1
ATOM 1816 C CA . VAL A 1 240 ? 27.462 -4.990 -6.812 1.00 84.62 240 VAL A CA 1
ATOM 1817 C C . VAL A 1 240 ? 27.902 -5.225 -8.259 1.00 84.62 240 VAL A C 1
ATOM 1819 O O . VAL A 1 240 ? 28.310 -4.271 -8.926 1.00 84.62 240 VAL A O 1
ATOM 1822 N N . PRO A 1 241 ? 27.815 -6.455 -8.794 1.00 87.81 241 PRO A N 1
ATOM 1823 C CA . PRO A 1 241 ? 28.221 -6.709 -10.171 1.00 87.81 241 PRO A CA 1
ATOM 1824 C C . PRO A 1 241 ? 27.369 -5.915 -11.163 1.00 87.81 241 PRO A C 1
ATOM 1826 O O . PRO A 1 241 ? 26.163 -5.755 -10.974 1.00 87.81 241 PRO A O 1
ATOM 1829 N N . GLY A 1 242 ? 27.972 -5.481 -12.272 1.00 88.56 242 GLY A N 1
ATOM 1830 C CA . GLY A 1 242 ? 27.254 -4.727 -13.303 1.00 88.56 242 GLY A CA 1
ATOM 1831 C C . GLY A 1 242 ? 26.031 -5.468 -13.859 1.00 88.56 242 GLY A C 1
ATOM 1832 O O . GLY A 1 242 ? 25.005 -4.849 -14.120 1.00 88.56 242 GLY A O 1
ATOM 1833 N N . ALA A 1 243 ? 26.102 -6.799 -13.962 1.00 88.25 243 ALA A N 1
ATOM 1834 C CA . ALA A 1 243 ? 24.971 -7.631 -14.372 1.00 88.25 243 ALA A CA 1
ATOM 1835 C C . ALA A 1 243 ? 23.781 -7.547 -13.399 1.00 88.25 243 ALA A C 1
ATOM 1837 O O . ALA A 1 243 ? 22.639 -7.515 -13.850 1.00 88.25 243 ALA A O 1
ATOM 1838 N N . LEU A 1 244 ? 24.035 -7.445 -12.088 1.00 87.31 244 LEU A N 1
ATOM 1839 C CA . LEU A 1 244 ? 22.971 -7.256 -11.102 1.00 87.31 244 LEU A CA 1
ATOM 1840 C C . LEU A 1 244 ? 22.342 -5.866 -11.247 1.00 87.31 244 LEU A C 1
ATOM 1842 O O . LEU A 1 244 ? 21.127 -5.772 -11.315 1.00 87.31 244 LEU A O 1
ATOM 1846 N N . LEU A 1 245 ? 23.142 -4.804 -11.419 1.00 90.38 245 LEU A N 1
ATOM 1847 C CA . LEU A 1 245 ? 22.605 -3.457 -11.678 1.00 90.38 245 LEU A CA 1
ATOM 1848 C C . LEU A 1 245 ? 21.701 -3.417 -12.919 1.00 90.38 245 LEU A C 1
ATOM 1850 O O . LEU A 1 245 ? 20.657 -2.774 -12.904 1.00 90.38 245 LEU A O 1
ATOM 1854 N N . VAL A 1 246 ? 22.090 -4.110 -13.991 1.00 92.19 246 VAL A N 1
ATOM 1855 C CA . VAL A 1 246 ? 21.267 -4.231 -15.205 1.00 92.19 246 VAL A CA 1
ATOM 1856 C C . VAL A 1 246 ? 19.976 -5.008 -14.925 1.00 92.19 246 VAL A C 1
ATOM 1858 O O . VAL A 1 246 ? 18.922 -4.608 -15.418 1.00 92.19 246 VAL A O 1
ATOM 1861 N N . SER A 1 247 ? 20.039 -6.076 -14.123 1.00 88.69 247 SER A N 1
ATOM 1862 C CA . SER A 1 247 ? 18.861 -6.840 -13.695 1.00 88.69 247 SER A CA 1
ATOM 1863 C C . SER A 1 247 ? 17.889 -5.981 -12.884 1.00 88.69 247 SER A C 1
ATOM 1865 O O . SER A 1 247 ? 16.705 -5.957 -13.202 1.00 88.69 247 SER A O 1
ATOM 1867 N N . GLU A 1 248 ? 18.382 -5.205 -11.914 1.00 89.50 248 GLU A N 1
ATOM 1868 C CA . GLU A 1 248 ? 17.553 -4.301 -11.101 1.00 89.50 248 GLU A CA 1
ATOM 1869 C C . GLU A 1 248 ? 16.842 -3.244 -11.953 1.00 89.50 248 GLU A C 1
ATOM 1871 O O . GLU A 1 248 ? 15.658 -2.963 -11.768 1.00 89.50 248 GLU A O 1
ATOM 1876 N N . VAL A 1 249 ? 17.545 -2.678 -12.940 1.00 92.31 249 VAL A N 1
ATOM 1877 C CA . VAL A 1 249 ? 16.950 -1.741 -13.903 1.00 92.31 249 VAL A CA 1
ATOM 1878 C C . VAL A 1 249 ? 15.862 -2.425 -14.727 1.00 92.31 249 VAL A C 1
ATOM 1880 O O . VAL A 1 249 ? 14.787 -1.856 -14.909 1.00 92.31 249 VAL A O 1
ATOM 1883 N N . MET A 1 250 ? 16.115 -3.641 -15.217 1.00 89.88 250 MET A N 1
ATOM 1884 C CA . MET A 1 250 ? 15.139 -4.399 -15.998 1.00 89.88 250 MET A CA 1
ATOM 1885 C C . MET A 1 250 ? 13.889 -4.728 -15.171 1.00 89.88 250 MET A C 1
ATOM 1887 O O . MET A 1 250 ? 12.775 -4.525 -15.651 1.00 89.88 250 MET A O 1
ATOM 1891 N N . GLU A 1 251 ? 14.051 -5.166 -13.922 1.00 86.94 251 GLU A N 1
ATOM 1892 C CA . GLU A 1 251 ? 12.930 -5.392 -13.007 1.00 86.94 251 GLU A CA 1
ATOM 1893 C C . GLU A 1 251 ? 12.158 -4.101 -12.720 1.00 86.94 251 GLU A C 1
ATOM 1895 O O . GLU A 1 251 ? 10.928 -4.093 -12.771 1.00 86.94 251 GLU A O 1
ATOM 1900 N N . ALA A 1 252 ? 12.855 -2.988 -12.462 1.00 87.38 252 ALA A N 1
ATOM 1901 C CA . ALA A 1 252 ? 12.221 -1.687 -12.271 1.00 87.38 252 ALA A CA 1
ATOM 1902 C C . ALA A 1 252 ? 11.381 -1.296 -13.495 1.00 87.38 252 ALA A C 1
ATOM 1904 O O . ALA A 1 252 ? 10.237 -0.881 -13.341 1.00 87.38 252 ALA A O 1
ATOM 1905 N N . MET A 1 253 ? 11.902 -1.497 -14.708 1.00 88.00 253 MET A N 1
ATOM 1906 C CA . MET A 1 253 ? 11.178 -1.225 -15.952 1.00 88.00 253 MET A CA 1
ATOM 1907 C C . MET A 1 253 ? 9.950 -2.115 -16.134 1.00 88.00 253 MET A C 1
ATOM 1909 O O . MET A 1 253 ? 8.905 -1.619 -16.545 1.00 88.00 253 MET A O 1
ATOM 1913 N N . GLN A 1 254 ? 10.044 -3.403 -15.802 1.00 84.31 254 GLN A N 1
ATOM 1914 C CA . GLN A 1 254 ? 8.909 -4.329 -15.871 1.00 84.31 254 GLN A CA 1
ATOM 1915 C C . GLN A 1 254 ? 7.796 -3.971 -14.875 1.00 84.31 254 GLN A C 1
ATOM 1917 O O . GLN A 1 254 ? 6.624 -4.215 -15.156 1.00 84.31 254 GLN A O 1
ATOM 1922 N N . ARG A 1 255 ? 8.136 -3.343 -13.741 1.00 82.75 255 ARG A N 1
ATOM 1923 C CA . ARG A 1 255 ? 7.158 -2.824 -12.769 1.00 82.75 255 ARG A CA 1
ATOM 1924 C C . ARG A 1 255 ? 6.432 -1.562 -13.249 1.00 82.75 255 ARG A C 1
ATOM 1926 O O . ARG A 1 255 ? 5.407 -1.220 -12.663 1.00 82.75 255 ARG A O 1
ATOM 1933 N N . VAL A 1 256 ? 6.920 -0.882 -14.294 1.00 85.56 256 VAL A N 1
ATOM 1934 C CA . VAL A 1 256 ? 6.276 0.300 -14.894 1.00 85.56 256 VAL A CA 1
ATOM 1935 C C . VAL A 1 256 ? 5.504 -0.117 -16.155 1.00 85.56 256 VAL A C 1
ATOM 1937 O O . VAL A 1 256 ? 6.130 -0.332 -17.197 1.00 85.56 256 VAL A O 1
ATOM 1940 N N . PRO A 1 257 ? 4.156 -0.185 -16.133 1.00 83.94 257 PRO A N 1
ATOM 1941 C CA . PRO A 1 257 ? 3.375 -0.700 -17.262 1.00 83.94 257 PRO A CA 1
ATOM 1942 C C . PRO A 1 257 ? 3.649 0.021 -18.585 1.00 83.94 257 PRO A C 1
ATOM 1944 O O . PRO A 1 257 ? 3.768 -0.625 -19.622 1.00 83.94 257 PRO A O 1
ATOM 1947 N N . ALA A 1 258 ? 3.819 1.345 -18.544 1.00 84.44 258 ALA A N 1
ATOM 1948 C CA . ALA A 1 258 ? 4.158 2.146 -19.716 1.00 84.44 258 ALA A CA 1
ATOM 1949 C C . ALA A 1 258 ? 5.514 1.748 -20.331 1.00 84.44 258 ALA A C 1
ATOM 1951 O O . ALA A 1 258 ? 5.632 1.630 -21.549 1.00 84.44 258 ALA A O 1
ATOM 1952 N N . MET A 1 259 ? 6.536 1.477 -19.509 1.00 88.25 259 MET A N 1
ATOM 1953 C CA . MET A 1 259 ? 7.858 1.063 -20.005 1.00 88.25 259 MET A CA 1
ATOM 1954 C C . MET A 1 259 ? 7.823 -0.370 -20.540 1.00 88.25 259 MET A C 1
ATOM 1956 O O . MET A 1 259 ? 8.367 -0.641 -21.612 1.00 88.25 259 MET A O 1
ATOM 1960 N N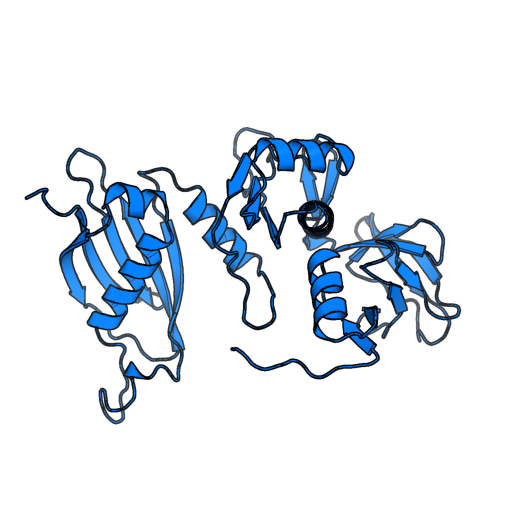 . ALA A 1 260 ? 7.144 -1.274 -19.829 1.00 86.19 260 ALA A N 1
ATOM 1961 C CA . ALA A 1 260 ? 6.953 -2.655 -20.258 1.00 86.19 260 ALA A CA 1
ATOM 1962 C C . ALA A 1 260 ? 6.202 -2.733 -21.600 1.00 86.19 260 ALA A C 1
ATOM 1964 O O . ALA A 1 260 ? 6.647 -3.416 -22.521 1.00 86.19 260 ALA A O 1
ATOM 1965 N N . ALA A 1 261 ? 5.109 -1.978 -21.757 1.00 84.94 261 ALA A N 1
ATOM 1966 C CA . ALA A 1 261 ? 4.355 -1.904 -23.008 1.00 84.94 261 ALA A CA 1
ATOM 1967 C C . ALA A 1 261 ? 5.177 -1.288 -24.152 1.00 84.94 261 ALA A C 1
ATOM 1969 O O . ALA A 1 261 ? 5.070 -1.726 -25.300 1.00 84.94 261 ALA A O 1
ATOM 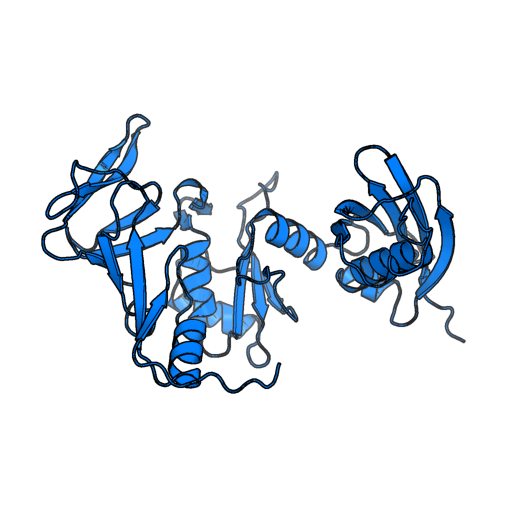1970 N N . ARG A 1 262 ? 6.020 -0.293 -23.846 1.00 86.44 262 ARG A N 1
ATOM 1971 C CA . ARG A 1 262 ? 6.893 0.372 -24.823 1.00 86.44 262 ARG A CA 1
ATOM 1972 C C . ARG A 1 262 ? 7.939 -0.574 -25.414 1.00 86.44 262 ARG A C 1
ATOM 1974 O O . ARG A 1 262 ? 8.200 -0.506 -26.615 1.00 86.44 262 ARG A O 1
ATOM 1981 N N . LEU A 1 263 ? 8.533 -1.430 -24.584 1.00 88.25 263 LEU A N 1
ATOM 1982 C CA . LEU A 1 263 ? 9.655 -2.291 -24.970 1.00 88.25 263 LEU A CA 1
ATOM 1983 C C . LEU A 1 263 ? 9.255 -3.726 -25.332 1.00 88.25 263 LEU A C 1
ATOM 1985 O O . LEU A 1 263 ? 10.017 -4.422 -26.002 1.00 88.25 263 LEU A O 1
ATOM 1989 N N . GLY A 1 264 ? 8.067 -4.162 -24.920 1.00 85.38 264 GLY A N 1
ATOM 1990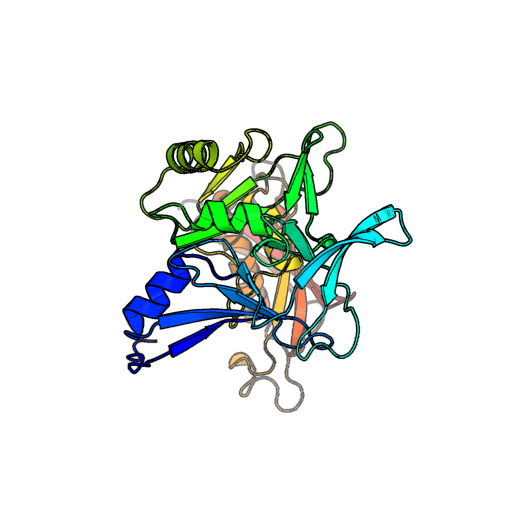 C CA . GLY A 1 264 ? 7.590 -5.517 -25.156 1.00 85.38 264 GLY A CA 1
ATOM 1991 C C . GLY A 1 264 ? 8.271 -6.573 -24.269 1.00 85.38 264 GLY A C 1
ATOM 1992 O O . GLY A 1 264 ? 9.040 -6.244 -23.365 1.00 85.38 264 GLY A O 1
ATOM 1993 N N . PRO A 1 265 ? 7.978 -7.865 -24.508 1.00 84.12 265 PRO A N 1
ATOM 1994 C CA . PRO A 1 265 ? 8.364 -8.962 -23.612 1.00 84.12 265 PRO A CA 1
ATOM 1995 C C . PRO A 1 265 ? 9.861 -9.305 -23.639 1.00 84.12 265 PRO A C 1
ATOM 1997 O O . PRO A 1 265 ? 10.368 -9.912 -22.698 1.00 84.12 265 PRO A O 1
ATOM 2000 N N . HIS A 1 266 ? 10.571 -8.929 -24.704 1.00 87.38 266 HIS A N 1
ATOM 2001 C CA . HIS A 1 266 ? 11.984 -9.253 -24.904 1.00 87.38 266 HIS A CA 1
ATOM 2002 C C . HIS A 1 266 ? 12.781 -7.983 -25.237 1.00 87.38 266 HIS A C 1
ATOM 2004 O O . HIS A 1 266 ? 13.168 -7.783 -26.384 1.00 87.38 266 HIS A O 1
ATOM 2010 N N . PRO A 1 267 ? 13.002 -7.074 -24.273 1.00 90.62 267 PRO A N 1
ATOM 2011 C CA . PRO A 1 267 ? 13.808 -5.884 -24.516 1.00 90.62 267 PRO A CA 1
ATOM 2012 C C . PRO A 1 267 ? 15.275 -6.253 -24.780 1.00 90.62 267 PRO A C 1
ATOM 2014 O O . PRO A 1 267 ? 15.817 -7.185 -24.190 1.00 90.62 267 PRO A O 1
ATOM 2017 N N . THR A 1 268 ? 15.941 -5.483 -25.638 1.00 92.00 268 THR A N 1
ATOM 2018 C CA . THR A 1 268 ? 17.378 -5.616 -25.919 1.00 92.00 268 THR A CA 1
ATOM 2019 C C . THR A 1 268 ? 18.149 -4.483 -25.251 1.00 92.00 268 THR A C 1
ATOM 2021 O O . THR A 1 268 ? 17.786 -3.311 -25.385 1.00 92.00 268 THR A O 1
ATOM 2024 N N . LEU A 1 269 ? 19.224 -4.812 -24.530 1.00 94.00 269 LEU A N 1
ATOM 2025 C CA . LEU A 1 269 ? 20.127 -3.812 -23.962 1.00 94.00 269 LEU A CA 1
ATOM 2026 C C . LEU A 1 269 ? 21.047 -3.288 -25.068 1.00 94.00 269 LEU A C 1
ATOM 2028 O O . LEU A 1 269 ? 22.009 -3.949 -25.449 1.00 94.00 269 LEU A O 1
ATOM 2032 N N . ALA A 1 270 ? 20.755 -2.096 -25.583 1.00 92.69 270 ALA A N 1
ATOM 2033 C CA . ALA A 1 270 ? 21.512 -1.501 -26.680 1.00 92.69 270 ALA A CA 1
ATOM 2034 C C . ALA A 1 270 ? 22.894 -1.001 -26.232 1.00 92.69 270 ALA A C 1
ATOM 2036 O O . ALA A 1 270 ? 23.863 -1.083 -26.982 1.00 92.69 270 ALA A O 1
ATOM 2037 N N . ALA A 1 271 ? 22.988 -0.452 -25.017 1.00 93.81 271 ALA A N 1
ATOM 2038 C CA . ALA A 1 271 ? 24.250 -0.005 -24.436 1.00 93.81 271 ALA A CA 1
ATOM 2039 C C . ALA A 1 271 ? 24.154 0.118 -22.913 1.00 93.81 271 ALA A C 1
ATOM 2041 O O . ALA A 1 271 ? 23.107 0.488 -22.378 1.00 93.81 271 ALA A O 1
ATOM 2042 N N . VAL A 1 272 ? 25.277 -0.098 -22.227 1.00 97.00 272 VAL A N 1
ATOM 2043 C CA . VAL A 1 272 ? 25.443 0.189 -20.798 1.00 97.00 272 VAL A CA 1
ATOM 2044 C C . VAL A 1 272 ? 26.860 0.680 -20.512 1.00 97.00 272 VAL A C 1
ATOM 2046 O O . VAL A 1 272 ? 27.826 0.236 -21.133 1.00 97.00 272 VAL A O 1
ATOM 2049 N N . LYS A 1 273 ? 26.982 1.613 -19.570 1.00 96.12 273 LYS A N 1
ATOM 2050 C CA . LYS A 1 273 ? 28.237 2.112 -19.011 1.00 96.12 273 LYS A CA 1
ATOM 2051 C C . LYS A 1 273 ? 28.172 2.013 -17.494 1.00 96.12 273 LYS A C 1
ATOM 2053 O O . LYS A 1 273 ? 27.204 2.468 -16.892 1.00 96.12 273 LYS A O 1
ATOM 2058 N N . PHE A 1 274 ? 29.222 1.467 -16.890 1.00 95.81 274 PHE A N 1
ATOM 2059 C CA . PHE A 1 274 ? 29.409 1.425 -15.441 1.00 95.81 274 PHE A CA 1
ATOM 2060 C C . PHE A 1 274 ? 30.450 2.475 -15.066 1.00 95.81 274 PHE A C 1
ATOM 2062 O O . PHE A 1 274 ? 31.568 2.451 -15.577 1.00 95.81 274 PHE A O 1
ATOM 2069 N N . LEU A 1 275 ? 30.050 3.435 -14.239 1.00 94.62 275 LEU A N 1
ATOM 2070 C CA . LEU A 1 275 ? 30.778 4.682 -14.010 1.00 94.62 275 LEU A CA 1
ATOM 2071 C C . LEU A 1 275 ? 31.279 4.813 -12.571 1.00 94.62 275 LEU A C 1
ATOM 2073 O O . LEU A 1 275 ? 32.271 5.496 -12.331 1.00 94.62 275 LEU A O 1
ATOM 2077 N N . SER A 1 276 ? 30.621 4.174 -11.604 1.00 92.69 276 SER A N 1
ATOM 2078 C CA . SER A 1 276 ? 31.057 4.169 -10.204 1.00 92.69 276 SER A CA 1
ATOM 2079 C C . SER A 1 276 ? 30.655 2.868 -9.504 1.00 92.69 276 SER A C 1
ATOM 2081 O O . SER A 1 276 ? 29.595 2.318 -9.811 1.00 92.69 276 SER A O 1
ATOM 2083 N N . PRO A 1 277 ? 31.486 2.352 -8.577 1.00 89.69 277 PRO A N 1
ATOM 2084 C CA . PRO A 1 277 ? 31.186 1.119 -7.862 1.00 89.69 277 PRO A CA 1
ATOM 2085 C C . PRO A 1 277 ? 30.020 1.321 -6.891 1.00 89.69 277 PRO A C 1
ATOM 2087 O O . PRO A 1 277 ? 29.940 2.336 -6.200 1.00 89.69 277 PRO A O 1
ATOM 2090 N N . VAL A 1 278 ? 29.157 0.314 -6.793 1.00 89.12 278 VAL A N 1
ATOM 2091 C CA . VAL A 1 278 ? 28.076 0.250 -5.802 1.00 89.12 278 VAL A CA 1
ATOM 2092 C C . VAL A 1 278 ? 28.434 -0.813 -4.772 1.00 89.12 278 VAL A C 1
ATOM 2094 O O . VAL A 1 278 ? 28.981 -1.861 -5.120 1.00 89.12 278 VAL A O 1
ATOM 2097 N N . ARG A 1 279 ? 28.151 -0.537 -3.499 1.00 88.00 279 ARG A N 1
ATOM 2098 C CA . ARG A 1 279 ? 28.437 -1.436 -2.374 1.00 88.00 279 ARG A CA 1
ATOM 2099 C C . ARG A 1 279 ? 27.156 -2.102 -1.852 1.00 88.00 279 ARG A C 1
ATOM 2101 O O . ARG A 1 279 ? 26.074 -1.565 -2.082 1.00 88.00 279 ARG A O 1
ATOM 2108 N N . PRO A 1 280 ? 27.267 -3.235 -1.139 1.00 84.88 280 PRO A N 1
ATOM 2109 C CA . PRO A 1 280 ? 26.147 -3.796 -0.385 1.00 84.88 280 PRO A CA 1
ATOM 2110 C C . PRO A 1 280 ? 25.509 -2.749 0.543 1.00 84.88 280 PRO A C 1
ATOM 2112 O O . PRO A 1 280 ? 26.221 -1.908 1.097 1.00 84.88 280 PRO A O 1
ATOM 2115 N N . GLY A 1 281 ? 24.186 -2.797 0.716 1.00 83.94 281 GLY A N 1
ATOM 2116 C CA . GLY A 1 281 ? 23.430 -1.843 1.539 1.00 83.94 281 GLY A CA 1
ATOM 2117 C C . GLY A 1 281 ? 23.217 -0.471 0.893 1.00 83.94 281 GLY A C 1
ATOM 2118 O O . GLY A 1 281 ? 22.653 0.423 1.517 1.00 83.94 281 GLY A O 1
ATOM 2119 N N . ALA A 1 282 ? 23.682 -0.263 -0.342 1.00 87.12 282 ALA A N 1
ATOM 2120 C CA . ALA A 1 282 ? 23.437 0.981 -1.055 1.00 87.12 282 ALA A CA 1
ATOM 2121 C C . ALA A 1 282 ? 21.964 1.110 -1.462 1.00 87.12 282 ALA A C 1
ATOM 2123 O O . ALA A 1 282 ? 21.355 0.172 -1.979 1.00 87.12 282 ALA A O 1
ATOM 2124 N N . THR A 1 283 ? 21.423 2.319 -1.317 1.00 88.25 283 THR A N 1
ATOM 2125 C CA . THR A 1 283 ? 20.154 2.703 -1.934 1.00 88.25 283 THR A CA 1
ATOM 2126 C C . THR A 1 283 ? 20.412 3.221 -3.348 1.00 88.25 283 THR A C 1
ATOM 2128 O O . THR A 1 283 ? 21.082 4.237 -3.546 1.00 88.25 283 THR A O 1
ATOM 2131 N N . LEU A 1 284 ? 19.873 2.513 -4.332 1.00 91.00 284 LEU A N 1
ATOM 2132 C CA . LEU A 1 284 ? 19.877 2.871 -5.740 1.00 91.00 284 LEU A CA 1
ATOM 2133 C C . LEU A 1 284 ? 18.672 3.755 -6.065 1.00 91.00 284 LEU A C 1
ATOM 2135 O O . LEU A 1 284 ? 17.538 3.424 -5.728 1.00 91.00 284 LEU A O 1
ATOM 2139 N N . SER A 1 285 ? 18.912 4.847 -6.785 1.00 89.62 285 SER A N 1
ATOM 2140 C CA . SER A 1 285 ? 17.874 5.618 -7.468 1.00 89.62 285 SER A CA 1
ATOM 2141 C C . SER A 1 285 ? 17.972 5.352 -8.965 1.00 89.62 285 SER A C 1
ATOM 2143 O O . SER A 1 285 ? 18.996 5.649 -9.584 1.00 89.62 285 SER A O 1
ATOM 2145 N N . ILE A 1 286 ? 16.928 4.758 -9.535 1.00 93.75 286 ILE A N 1
ATOM 2146 C CA . ILE A 1 286 ? 16.847 4.381 -10.945 1.00 93.75 286 ILE A CA 1
ATOM 2147 C C . ILE A 1 286 ? 15.901 5.355 -11.643 1.00 93.75 286 ILE A C 1
ATOM 2149 O O . ILE A 1 286 ? 14.707 5.382 -11.353 1.00 93.75 286 ILE A O 1
ATOM 2153 N N . ALA A 1 287 ? 16.425 6.151 -12.568 1.00 90.75 287 ALA A N 1
ATOM 2154 C CA . ALA A 1 287 ? 15.631 6.983 -13.461 1.00 90.75 287 ALA A CA 1
ATOM 2155 C C . ALA A 1 287 ? 15.407 6.242 -14.782 1.00 90.75 287 ALA A C 1
ATOM 2157 O O . ALA A 1 287 ? 16.368 5.836 -15.433 1.00 90.75 287 ALA A O 1
ATOM 2158 N N . LEU A 1 288 ? 14.148 6.092 -15.184 1.00 92.81 288 LEU A N 1
ATOM 2159 C CA . LEU A 1 288 ? 13.719 5.534 -16.462 1.00 92.81 288 LEU A CA 1
ATOM 2160 C C . LEU A 1 288 ? 13.208 6.675 -17.336 1.00 92.81 288 LEU A C 1
ATOM 2162 O O . LEU A 1 288 ? 12.254 7.366 -16.983 1.00 92.81 288 LEU A O 1
ATOM 2166 N N . LEU A 1 289 ? 13.877 6.883 -18.464 1.00 91.25 289 LEU A N 1
ATOM 2167 C CA . LEU A 1 289 ? 13.710 8.026 -19.351 1.00 91.25 289 LEU A CA 1
ATOM 2168 C C . LEU A 1 289 ? 13.227 7.523 -20.722 1.00 91.25 289 LEU A C 1
ATOM 2170 O O . LEU A 1 289 ? 14.057 7.187 -21.578 1.00 91.25 289 LEU A O 1
ATOM 2174 N N . PRO A 1 290 ? 11.905 7.406 -20.937 1.00 88.88 290 PRO A N 1
ATOM 2175 C CA . PRO A 1 290 ? 11.357 7.030 -22.236 1.00 88.88 290 PRO A CA 1
ATOM 2176 C C . PRO A 1 290 ? 11.767 8.028 -23.327 1.00 88.88 290 PRO A C 1
ATOM 2178 O O . PRO A 1 290 ? 11.698 9.242 -23.140 1.00 88.88 290 PRO A O 1
ATOM 2181 N N . GLU A 1 291 ? 12.198 7.524 -24.482 1.00 86.81 291 GLU A N 1
ATOM 2182 C CA . GLU A 1 291 ? 12.609 8.366 -25.609 1.00 86.81 291 GLU A CA 1
ATOM 2183 C C . GLU A 1 291 ? 11.450 8.632 -26.566 1.00 86.81 291 GLU A C 1
ATOM 2185 O O . GLU A 1 291 ? 10.855 7.692 -27.089 1.00 86.81 291 GLU A O 1
ATOM 2190 N N . ALA A 1 292 ? 11.170 9.902 -26.857 1.00 76.19 292 ALA A N 1
ATOM 2191 C CA . ALA A 1 292 ? 10.156 10.287 -27.835 1.00 76.19 292 ALA A CA 1
ATOM 2192 C C . ALA A 1 292 ? 10.509 9.829 -29.268 1.00 76.19 292 ALA A C 1
ATOM 2194 O O . ALA A 1 292 ? 11.677 9.782 -29.661 1.00 76.19 292 ALA A O 1
ATOM 2195 N N . GLY A 1 293 ? 9.481 9.565 -30.081 1.00 65.00 293 GLY A N 1
ATOM 2196 C CA . GLY A 1 293 ? 9.618 9.198 -31.497 1.00 65.00 293 GLY A CA 1
ATOM 2197 C C . GLY A 1 293 ? 9.546 7.691 -31.782 1.00 65.00 293 GLY A C 1
ATOM 2198 O O . GLY A 1 293 ? 9.291 6.877 -30.899 1.00 65.00 293 GLY A O 1
ATOM 2199 N N . ALA A 1 294 ? 9.735 7.311 -33.053 1.00 56.50 294 ALA A N 1
ATOM 2200 C CA . ALA A 1 294 ? 9.540 5.933 -33.534 1.00 56.50 294 ALA A CA 1
ATOM 2201 C C . ALA A 1 294 ? 10.515 4.912 -32.915 1.00 56.50 294 ALA A C 1
ATOM 2203 O O . ALA A 1 294 ? 10.192 3.730 -32.796 1.00 56.50 294 ALA A O 1
ATOM 2204 N N . ALA A 1 295 ? 11.695 5.365 -32.485 1.00 62.38 295 ALA A N 1
ATOM 2205 C CA . ALA A 1 295 ? 12.633 4.560 -31.720 1.00 62.38 295 ALA A CA 1
ATOM 2206 C C . ALA A 1 295 ? 12.153 4.496 -30.261 1.00 62.38 295 ALA A C 1
ATOM 2208 O O . ALA A 1 295 ? 12.557 5.308 -29.437 1.00 62.38 295 ALA A O 1
ATOM 2209 N N . ARG A 1 296 ? 11.269 3.539 -29.953 1.00 74.56 296 ARG A N 1
ATOM 2210 C CA . ARG A 1 296 ? 10.620 3.313 -28.643 1.00 74.56 296 ARG A CA 1
ATOM 2211 C C . ARG A 1 296 ? 11.585 2.862 -27.522 1.00 74.56 296 ARG A C 1
ATOM 2213 O O . ARG A 1 296 ? 11.268 1.971 -26.745 1.00 74.56 296 ARG A O 1
ATOM 2220 N N . GLY A 1 297 ? 12.785 3.430 -27.450 1.00 88.25 297 GLY A N 1
ATOM 2221 C CA . GLY A 1 297 ? 13.782 3.102 -26.435 1.00 88.25 297 GLY A CA 1
ATOM 2222 C C . GLY A 1 297 ? 13.466 3.701 -25.065 1.00 88.25 297 GLY A C 1
ATOM 2223 O O . GLY A 1 297 ? 12.677 4.639 -24.937 1.00 88.25 297 GLY A O 1
ATOM 2224 N N . VAL A 1 298 ? 14.118 3.160 -24.039 1.00 92.88 298 VAL A N 1
ATOM 2225 C CA . VAL A 1 298 ? 14.127 3.699 -22.675 1.00 92.88 298 VAL A CA 1
ATOM 2226 C C . VAL A 1 298 ? 15.579 3.858 -22.250 1.00 92.88 298 VAL A C 1
ATOM 2228 O O . VAL A 1 298 ? 16.325 2.880 -22.158 1.00 92.88 298 VAL A O 1
ATOM 2231 N N . LYS A 1 299 ? 15.999 5.099 -22.012 1.00 94.69 299 LYS A N 1
ATOM 2232 C CA . LYS A 1 299 ? 17.274 5.386 -21.352 1.00 94.69 299 LYS A CA 1
ATOM 2233 C C . LYS A 1 299 ? 17.126 5.153 -19.856 1.00 94.69 299 LYS A C 1
ATOM 2235 O O . LYS A 1 299 ? 16.044 5.338 -19.306 1.00 94.69 299 LYS A O 1
ATOM 2240 N N . PHE A 1 300 ? 18.212 4.775 -19.197 1.00 96.00 300 PHE A N 1
ATOM 2241 C CA . PHE A 1 300 ? 18.229 4.667 -17.747 1.00 96.00 300 PHE A CA 1
ATOM 2242 C C . PHE A 1 300 ? 19.481 5.284 -17.138 1.00 96.00 300 PHE A C 1
ATOM 2244 O O . PHE A 1 300 ? 20.561 5.262 -17.737 1.00 96.00 300 PHE A O 1
ATOM 2251 N N . GLU A 1 301 ? 19.326 5.775 -15.915 1.00 96.69 301 GLU A N 1
ATOM 2252 C CA . GLU A 1 301 ? 20.412 6.216 -15.047 1.00 96.69 301 GLU A CA 1
ATOM 2253 C C . GLU A 1 301 ? 20.238 5.588 -13.666 1.00 96.69 301 GLU A C 1
ATOM 2255 O O . GLU A 1 301 ? 19.148 5.611 -13.104 1.00 96.69 301 GLU A O 1
ATOM 2260 N N . VAL A 1 302 ? 21.315 5.032 -13.115 1.00 96.19 302 VAL A N 1
ATOM 2261 C CA . VAL A 1 302 ? 21.360 4.472 -11.761 1.00 96.19 302 VAL A CA 1
ATOM 2262 C C . VAL A 1 302 ? 22.305 5.319 -10.928 1.00 96.19 302 VAL A C 1
ATOM 2264 O O . VAL A 1 302 ? 23.490 5.422 -11.253 1.00 96.19 302 VAL A O 1
ATOM 2267 N N . ARG A 1 303 ? 21.804 5.904 -9.842 1.00 94.44 303 ARG A N 1
ATOM 2268 C CA . ARG A 1 303 ? 22.594 6.697 -8.895 1.00 94.44 303 ARG A CA 1
ATOM 2269 C C . ARG A 1 303 ? 22.646 6.042 -7.522 1.00 94.44 303 ARG A C 1
ATOM 2271 O O . ARG A 1 303 ? 21.684 5.413 -7.097 1.00 94.44 303 ARG A O 1
ATOM 2278 N N . CYS A 1 304 ? 23.761 6.231 -6.827 1.00 91.31 304 CYS A N 1
ATOM 2279 C CA . CYS A 1 304 ? 23.944 5.883 -5.420 1.00 91.31 304 CYS A CA 1
ATOM 2280 C C . CYS A 1 304 ? 24.384 7.157 -4.688 1.00 91.31 304 CYS A C 1
ATOM 2282 O O . CYS A 1 304 ? 25.526 7.600 -4.840 1.00 91.31 304 CYS A O 1
ATOM 2284 N N . GLY A 1 305 ? 23.460 7.786 -3.955 1.00 87.81 305 GLY A N 1
ATOM 2285 C CA . GLY A 1 305 ? 23.634 9.172 -3.512 1.00 87.81 305 GLY A CA 1
ATOM 2286 C C . GLY A 1 305 ? 23.875 10.100 -4.709 1.00 87.81 305 GLY A C 1
ATOM 2287 O O . GLY A 1 305 ? 23.158 10.039 -5.710 1.00 87.81 305 GLY A O 1
ATOM 2288 N N . ASP A 1 306 ? 24.934 10.905 -4.645 1.00 86.88 306 ASP A N 1
ATOM 2289 C CA . ASP A 1 306 ? 25.293 11.830 -5.724 1.00 86.88 306 ASP A CA 1
ATOM 2290 C C . ASP A 1 306 ? 26.104 11.185 -6.856 1.00 86.88 306 ASP A C 1
ATOM 2292 O O . ASP A 1 306 ? 26.313 11.819 -7.890 1.00 86.88 306 ASP A O 1
ATOM 2296 N N . ALA A 1 307 ? 26.555 9.936 -6.718 1.00 92.12 307 ALA A N 1
ATOM 2297 C CA . ALA A 1 307 ? 27.362 9.278 -7.742 1.00 92.12 307 ALA A CA 1
ATOM 2298 C C . ALA A 1 307 ? 26.483 8.598 -8.803 1.00 92.12 307 ALA A C 1
ATOM 2300 O O . ALA A 1 307 ? 25.601 7.803 -8.474 1.00 92.12 307 ALA A O 1
ATOM 2301 N N . LEU A 1 308 ? 26.757 8.861 -10.086 1.00 95.06 308 LEU A N 1
ATOM 2302 C CA . LEU A 1 308 ? 26.181 8.096 -11.194 1.00 95.06 308 LEU A CA 1
ATOM 2303 C C . LEU A 1 308 ? 26.911 6.750 -11.287 1.00 95.06 308 LEU A C 1
ATOM 2305 O O . LEU A 1 308 ? 28.069 6.690 -11.693 1.00 95.06 308 LEU A O 1
ATOM 2309 N N . ALA A 1 309 ? 26.236 5.678 -10.886 1.00 95.31 309 ALA A N 1
ATOM 2310 C CA . ALA A 1 309 ? 26.786 4.330 -10.849 1.00 95.31 309 ALA A CA 1
ATOM 2311 C C . ALA A 1 309 ? 26.771 3.665 -12.228 1.00 95.31 309 ALA A C 1
ATOM 2313 O O . ALA A 1 309 ? 27.771 3.082 -12.648 1.00 95.31 309 ALA A O 1
ATOM 2314 N N . ALA A 1 310 ? 25.656 3.778 -12.950 1.00 96.75 310 ALA A N 1
ATOM 2315 C CA . ALA A 1 310 ? 25.512 3.223 -14.288 1.00 96.75 310 ALA A CA 1
ATOM 2316 C C . ALA A 1 310 ? 24.547 4.050 -15.140 1.00 96.75 310 ALA A C 1
ATOM 2318 O O . ALA A 1 310 ? 23.649 4.708 -14.620 1.00 96.75 310 ALA A O 1
ATOM 2319 N N . SER A 1 311 ? 24.707 3.991 -16.457 1.00 97.12 311 SER A N 1
ATOM 2320 C CA . SER A 1 311 ? 23.723 4.518 -17.401 1.00 97.12 311 SER A CA 1
ATOM 2321 C C . SER A 1 311 ? 23.675 3.674 -18.662 1.00 97.12 311 SER A C 1
ATOM 2323 O O . SER A 1 311 ? 24.643 2.997 -19.016 1.00 97.12 311 SER A O 1
ATOM 2325 N N . GLY A 1 312 ? 22.546 3.693 -19.354 1.00 96.19 312 GLY A N 1
ATOM 2326 C CA . GLY A 1 312 ? 22.385 2.873 -20.542 1.00 96.19 312 GLY A CA 1
ATOM 2327 C C . GLY A 1 312 ? 21.066 3.087 -21.252 1.00 96.19 312 GLY A C 1
ATOM 2328 O O . GLY A 1 312 ? 20.361 4.074 -21.030 1.00 96.19 312 GLY A O 1
ATOM 2329 N N . ARG A 1 313 ? 20.764 2.164 -22.162 1.00 94.56 313 ARG A N 1
ATOM 2330 C CA . ARG A 1 313 ? 19.596 2.236 -23.031 1.00 94.56 313 ARG A CA 1
ATOM 2331 C C . ARG A 1 313 ? 19.082 0.848 -23.375 1.00 94.56 313 ARG A C 1
ATOM 2333 O O . ARG A 1 313 ? 19.842 0.010 -23.856 1.00 94.56 313 ARG A O 1
ATOM 2340 N N . TRP A 1 314 ? 17.780 0.669 -23.218 1.00 93.75 314 TRP A N 1
ATOM 2341 C CA . TRP A 1 314 ? 17.026 -0.478 -23.704 1.00 93.75 314 TRP A CA 1
ATOM 2342 C C . TRP A 1 314 ? 16.212 -0.104 -24.938 1.00 93.75 314 TRP A C 1
ATOM 2344 O O . TRP A 1 314 ? 15.745 1.029 -25.067 1.00 93.75 314 TRP A O 1
ATOM 2354 N N . THR A 1 315 ? 16.022 -1.061 -25.837 1.00 92.19 315 THR A N 1
ATOM 2355 C CA . THR A 1 315 ? 15.152 -0.947 -27.011 1.00 92.19 315 THR A CA 1
ATOM 2356 C C . THR A 1 315 ? 14.211 -2.142 -27.077 1.00 92.19 315 THR A C 1
ATOM 2358 O O . THR A 1 315 ? 14.520 -3.204 -26.536 1.00 92.19 315 THR A O 1
ATOM 2361 N N . ALA A 1 316 ? 13.063 -1.986 -27.738 1.00 87.56 316 ALA A N 1
ATOM 2362 C CA . ALA A 1 316 ? 12.237 -3.138 -28.084 1.00 87.56 316 ALA A CA 1
ATOM 2363 C C . ALA A 1 316 ? 13.047 -4.105 -28.967 1.00 87.56 316 ALA A C 1
ATOM 2365 O O . ALA A 1 316 ? 13.879 -3.645 -29.757 1.00 87.56 316 ALA A O 1
ATOM 2366 N N . ALA A 1 317 ? 12.838 -5.417 -28.825 1.00 76.31 317 ALA A N 1
ATOM 2367 C CA . ALA A 1 317 ? 13.400 -6.372 -29.780 1.00 76.31 317 ALA A CA 1
ATOM 2368 C C . ALA A 1 317 ? 12.886 -6.065 -31.191 1.00 76.31 317 ALA A C 1
ATOM 2370 O O . ALA A 1 317 ? 11.707 -5.756 -31.381 1.00 76.31 317 ALA A O 1
ATOM 2371 N N . GLU A 1 318 ? 13.772 -6.168 -32.179 1.00 63.12 318 GLU A N 1
ATOM 2372 C CA . GLU A 1 318 ? 13.360 -6.175 -33.578 1.00 63.12 318 GLU A CA 1
ATOM 2373 C C . GLU A 1 318 ? 12.497 -7.420 -33.814 1.00 63.12 318 GLU A C 1
ATOM 2375 O O . GLU A 1 318 ? 12.897 -8.537 -33.478 1.00 63.12 318 GLU A O 1
ATOM 2380 N N . ALA A 1 319 ? 11.285 -7.227 -34.344 1.00 51.44 319 ALA A N 1
ATOM 2381 C CA . ALA A 1 319 ? 10.452 -8.340 -34.777 1.00 51.44 319 ALA A CA 1
ATOM 2382 C C . ALA A 1 319 ? 11.202 -9.077 -35.896 1.00 51.44 319 ALA A C 1
ATOM 2384 O O . ALA A 1 319 ? 11.412 -8.510 -36.968 1.00 51.44 319 ALA A O 1
ATOM 2385 N N . SER A 1 320 ? 11.668 -10.289 -35.591 1.00 41.06 320 SER A N 1
ATOM 2386 C CA . SER A 1 320 ? 12.311 -11.195 -36.550 1.00 41.06 320 SER A CA 1
ATOM 2387 C C . SER A 1 320 ? 11.280 -11.856 -37.454 1.00 41.06 320 SER A C 1
ATOM 2389 O O . SER A 1 320 ? 10.185 -12.183 -36.938 1.00 41.06 320 SER A O 1
#

Secondary structure (DSSP, 8-state):
--PPPPP-SEEEE-SSPPPHHHHHHHHHHHSPEEEEEEEETTTEEEEEE-TTT-SEEEESTT-EEEEEE-TTS-EEEEEESTT-SS-EEESEEEEESSSSEEEEEEEGGGEEEETTEEEEHHHHHHHHHTSTT-SEEEEE--S--TTS----EEEEE-SS--HHHHHHHHHTTS-TTTS-SEEEE-S-----TTS---HHHHHHHHHHHH--TT--EEEEEE--TT-GGGTTSSTTS----HHHHHHHHHHHHHTSHHHHHHH-SS-EEEEEEE-S---TTPEEEEEEEEPPSSS--EEEEEEETTEEEEEEEEEPPP--